Protein AF-A0A239MC67-F1 (afdb_monomer)

Mean predicted aligned error: 8.22 Å

Sequence (200 aa):
MAVRLTDAEVRAHRVATHLGGTGVLDTGVQDTPPGGAAHLALAARGHATRGELVRRFLRYAGPTDRDGLAAWLALSPAAARRWWELADVVPVEVDGRRLFLHPDDLDAARAAPAARGVSLLPPYDPVLELGDRALLVPDPARRKQVWRATANPGVVLAAGAVAGTWRRRKGTITVTPFGRAPDRRALAAAAGEEVVVAES

Secondary structure (DSSP, 8-state):
-PEEE-HHHHHHHHHHHHHTT--SGGGT---SSSSS-TTHHHHTTTT--HHHHHHHHHHHH-SB-HHHHHHHTT--HHHHHHHHTTS--EEEEETTEEEEE-GGGHHHHHSPPPP-SEEEEPTT-GGGGSS-HHHH---HHHHHHHS-SS-PPEEEEETTEEEEEEEEETTEEEEEESSSPPPHHHHHHHHSSEEEEPP-

pLDDT: mean 80.98, std 16.39, range [34.09, 96.5]

Organism: NCBI:txid560556

Structure (mmCIF, N/CA/C/O backbone):
data_AF-A0A239MC67-F1
#
_entry.id   AF-A0A239MC67-F1
#
loop_
_atom_site.group_PDB
_atom_site.id
_atom_site.type_symbol
_atom_site.label_atom_id
_atom_site.label_alt_id
_atom_site.label_comp_id
_atom_site.label_asym_id
_atom_site.label_entity_id
_atom_site.label_seq_id
_atom_site.pdbx_PDB_ins_code
_atom_site.Cartn_x
_atom_site.Cartn_y
_atom_site.Cartn_z
_atom_site.occupancy
_atom_site.B_iso_or_equiv
_atom_site.auth_seq_id
_atom_site.auth_comp_id
_atom_site.auth_asym_id
_atom_site.auth_atom_id
_atom_site.pdbx_PDB_model_num
ATOM 1 N N . MET A 1 1 ? -0.875 -13.718 -23.134 1.00 50.44 1 MET A N 1
ATOM 2 C CA . MET A 1 1 ? -2.150 -13.200 -22.587 1.00 50.44 1 MET A CA 1
ATOM 3 C C . MET A 1 1 ? -1.805 -12.370 -21.359 1.00 50.44 1 MET A C 1
ATOM 5 O O . MET A 1 1 ? -1.091 -12.891 -20.512 1.00 50.44 1 MET A O 1
ATOM 9 N N . ALA A 1 2 ? -2.177 -11.088 -21.303 1.00 63.09 2 ALA A N 1
ATOM 10 C CA . ALA A 1 2 ? -1.865 -10.253 -20.140 1.00 63.09 2 ALA A CA 1
ATOM 11 C C . ALA A 1 2 ? -2.629 -10.773 -18.915 1.00 63.09 2 ALA A C 1
ATOM 13 O O . ALA A 1 2 ? -3.799 -11.140 -19.020 1.00 63.09 2 ALA A O 1
ATOM 14 N N . VAL A 1 3 ? -1.946 -10.865 -17.778 1.00 82.19 3 VAL A N 1
ATOM 15 C CA . VAL A 1 3 ? -2.546 -11.342 -16.528 1.00 82.19 3 VAL A CA 1
ATOM 16 C C . VAL A 1 3 ? -3.357 -10.207 -15.930 1.00 82.19 3 VAL A C 1
ATOM 18 O O . VAL A 1 3 ? -2.822 -9.114 -15.777 1.00 82.19 3 VAL A O 1
ATOM 21 N N . ARG A 1 4 ? -4.627 -10.459 -15.614 1.00 88.31 4 ARG A N 1
ATOM 22 C CA . ARG A 1 4 ? -5.510 -9.475 -14.984 1.00 88.31 4 ARG A CA 1
ATOM 23 C C . ARG A 1 4 ? -5.559 -9.708 -13.483 1.00 88.31 4 ARG A C 1
ATOM 25 O O . ARG A 1 4 ? -5.736 -10.846 -13.058 1.00 88.31 4 ARG A O 1
ATOM 32 N N . LEU A 1 5 ? -5.393 -8.632 -12.733 1.00 86.06 5 LEU A N 1
ATOM 33 C CA . LEU A 1 5 ? -5.562 -8.541 -11.292 1.00 86.06 5 LEU A CA 1
ATOM 34 C C . LEU A 1 5 ? -6.484 -7.347 -11.005 1.00 86.06 5 LEU A C 1
ATOM 36 O O . LEU A 1 5 ? -6.597 -6.413 -11.797 1.00 86.06 5 LEU A O 1
ATOM 40 N N . THR A 1 6 ? -7.127 -7.366 -9.856 1.00 86.25 6 THR A N 1
ATOM 41 C CA . THR A 1 6 ? -7.920 -6.263 -9.313 1.00 86.25 6 THR A CA 1
ATOM 42 C C . THR A 1 6 ? -7.105 -5.493 -8.280 1.00 86.25 6 THR A C 1
ATOM 44 O O . THR A 1 6 ? -6.171 -6.035 -7.678 1.00 86.25 6 THR A O 1
ATOM 47 N N . ASP A 1 7 ? -7.482 -4.251 -7.976 1.00 85.06 7 ASP A N 1
ATOM 48 C CA . ASP A 1 7 ? -6.853 -3.488 -6.893 1.00 85.06 7 ASP A CA 1
ATOM 49 C C . ASP A 1 7 ? -6.961 -4.214 -5.541 1.00 85.06 7 ASP A C 1
ATOM 51 O O . ASP A 1 7 ? -6.095 -4.078 -4.676 1.00 85.06 7 ASP A O 1
ATOM 55 N N . ALA A 1 8 ? -8.029 -4.994 -5.342 1.00 84.50 8 ALA A N 1
ATOM 56 C CA . ALA A 1 8 ? -8.228 -5.793 -4.137 1.00 84.50 8 ALA A CA 1
ATOM 57 C C . ALA A 1 8 ? -7.219 -6.944 -4.032 1.00 84.50 8 ALA A C 1
ATOM 59 O O . ALA A 1 8 ? -6.628 -7.125 -2.967 1.00 84.50 8 ALA A O 1
ATOM 60 N N . GLU A 1 9 ? -6.987 -7.677 -5.123 1.00 85.38 9 GLU A N 1
ATOM 61 C CA . GLU A 1 9 ? -5.975 -8.740 -5.183 1.00 85.38 9 GLU A CA 1
ATOM 62 C C . GLU A 1 9 ? -4.571 -8.173 -4.976 1.00 85.38 9 GLU A C 1
ATOM 64 O O . GLU A 1 9 ? -3.787 -8.735 -4.213 1.00 85.38 9 GLU A O 1
ATOM 69 N N . VAL A 1 10 ? -4.274 -7.008 -5.560 1.00 84.19 10 VAL A N 1
ATOM 70 C CA . VAL A 1 10 ? -2.983 -6.349 -5.339 1.00 84.19 10 VAL A CA 1
ATOM 71 C C . VAL A 1 10 ? -2.793 -5.939 -3.881 1.00 84.19 10 VAL A C 1
ATOM 73 O O . VAL A 1 10 ? -1.737 -6.207 -3.300 1.00 84.19 10 VAL A O 1
ATOM 76 N N . ARG A 1 11 ? -3.801 -5.317 -3.260 1.00 84.94 11 ARG A N 1
ATOM 77 C CA . ARG A 1 11 ? -3.723 -4.972 -1.835 1.00 84.94 11 ARG A CA 1
ATOM 78 C C . ARG A 1 11 ? -3.549 -6.219 -0.971 1.00 84.94 11 ARG A C 1
ATOM 80 O O . ARG A 1 11 ? -2.713 -6.203 -0.074 1.00 84.94 11 ARG A O 1
ATOM 87 N N . ALA A 1 12 ? -4.283 -7.295 -1.253 1.00 83.31 12 ALA A N 1
ATOM 88 C CA . ALA A 1 12 ? -4.160 -8.549 -0.517 1.00 83.31 12 ALA A CA 1
ATOM 89 C C . ALA A 1 12 ? -2.759 -9.161 -0.650 1.00 83.31 12 ALA A C 1
ATOM 91 O O . ALA A 1 12 ? -2.162 -9.517 0.366 1.00 83.31 12 ALA A O 1
ATOM 92 N N . HIS A 1 13 ? -2.211 -9.207 -1.868 1.00 82.94 13 HIS A N 1
ATOM 93 C CA . HIS A 1 13 ? -0.853 -9.679 -2.127 1.00 82.94 13 HIS A CA 1
ATOM 94 C C . HIS A 1 13 ? 0.178 -8.879 -1.327 1.00 82.94 13 HIS A C 1
ATOM 96 O O . HIS A 1 13 ? 0.945 -9.462 -0.568 1.00 82.94 13 HIS A O 1
ATOM 102 N N . ARG A 1 14 ? 0.153 -7.543 -1.404 1.00 79.94 14 ARG A N 1
ATOM 103 C CA . ARG A 1 14 ? 1.117 -6.711 -0.669 1.00 79.94 14 ARG A CA 1
ATOM 104 C C . ARG A 1 14 ? 0.977 -6.837 0.837 1.00 79.94 14 ARG A C 1
ATOM 106 O O . ARG A 1 14 ? 1.985 -6.940 1.526 1.00 79.94 14 ARG A O 1
ATOM 113 N N . VAL A 1 15 ? -0.250 -6.856 1.352 1.00 76.88 15 VAL A N 1
ATOM 114 C CA . VAL A 1 15 ? -0.489 -7.081 2.780 1.00 76.88 15 VAL A CA 1
ATOM 115 C C . VAL A 1 15 ? 0.090 -8.433 3.204 1.00 76.88 15 VAL A C 1
ATOM 117 O O . VAL A 1 15 ? 0.771 -8.491 4.221 1.00 76.88 15 VAL A O 1
ATOM 120 N N . ALA A 1 16 ? -0.094 -9.492 2.412 1.00 75.50 16 ALA A N 1
ATOM 121 C CA . ALA A 1 16 ? 0.500 -10.799 2.688 1.00 75.50 16 ALA A CA 1
ATOM 122 C C . ALA A 1 16 ? 2.040 -10.766 2.643 1.00 75.50 16 ALA A C 1
ATOM 124 O O . ALA A 1 16 ? 2.678 -11.313 3.541 1.00 75.50 16 ALA A O 1
ATOM 125 N N . THR A 1 17 ? 2.634 -10.071 1.668 1.00 72.38 17 THR A N 1
ATOM 126 C CA . THR A 1 17 ? 4.092 -9.906 1.542 1.00 72.38 17 THR A CA 1
ATOM 127 C C . THR A 1 17 ? 4.710 -9.200 2.754 1.00 72.38 17 THR A C 1
ATOM 129 O O . THR A 1 17 ? 5.795 -9.577 3.183 1.00 72.38 17 THR A O 1
ATOM 132 N N . HIS A 1 18 ? 4.024 -8.209 3.337 1.00 67.06 18 HIS A N 1
ATOM 133 C CA . HIS A 1 18 ? 4.579 -7.378 4.416 1.00 67.06 18 HIS A CA 1
ATOM 134 C C . HIS A 1 18 ? 4.180 -7.846 5.826 1.00 67.06 18 HIS A C 1
ATOM 136 O O . HIS A 1 18 ? 4.982 -7.743 6.753 1.00 67.06 18 HIS A O 1
ATOM 142 N N . LEU A 1 19 ? 2.969 -8.390 6.009 1.00 60.69 19 LEU A N 1
ATOM 143 C CA . LEU A 1 19 ? 2.507 -8.924 7.300 1.00 60.69 19 LEU A CA 1
ATOM 144 C C . LEU A 1 19 ? 2.919 -10.389 7.526 1.00 60.69 19 LEU A C 1
ATOM 146 O O . LEU A 1 19 ? 2.884 -10.859 8.660 1.00 60.69 19 LEU A O 1
ATOM 150 N N . GLY A 1 20 ? 3.306 -11.111 6.468 1.00 48.09 20 GLY A N 1
ATOM 151 C CA . GLY A 1 20 ? 3.660 -12.534 6.502 1.00 48.09 20 GLY A CA 1
ATOM 152 C C . GLY A 1 20 ? 5.096 -12.863 6.928 1.00 48.09 20 GLY A C 1
ATOM 153 O O . GLY A 1 20 ? 5.442 -14.040 6.962 1.00 48.09 20 GLY A O 1
ATOM 154 N N . GLY A 1 21 ? 5.923 -11.867 7.266 1.00 45.59 21 GLY A N 1
ATOM 155 C CA . GLY A 1 21 ? 7.272 -12.093 7.798 1.00 45.59 21 GLY A CA 1
ATOM 156 C C . GLY A 1 21 ? 8.402 -11.478 6.976 1.00 45.59 21 GLY A C 1
ATOM 157 O O . GLY A 1 21 ? 9.282 -12.186 6.493 1.00 45.59 21 GLY A O 1
ATOM 158 N N . THR A 1 22 ? 8.450 -10.150 6.894 1.00 41.06 22 THR A N 1
ATOM 159 C CA . THR A 1 22 ? 9.701 -9.440 6.599 1.00 41.06 22 THR A CA 1
ATOM 160 C C . THR A 1 22 ? 10.237 -8.821 7.880 1.00 41.06 22 THR A C 1
ATOM 162 O O . THR A 1 22 ? 9.720 -7.814 8.363 1.00 41.06 22 THR A O 1
ATOM 165 N N . GLY A 1 23 ? 11.280 -9.450 8.429 1.00 39.88 23 GLY A N 1
ATOM 166 C CA . GLY A 1 23 ? 12.073 -8.973 9.556 1.00 39.88 23 GLY A CA 1
ATOM 167 C C . GLY A 1 23 ? 12.786 -7.660 9.239 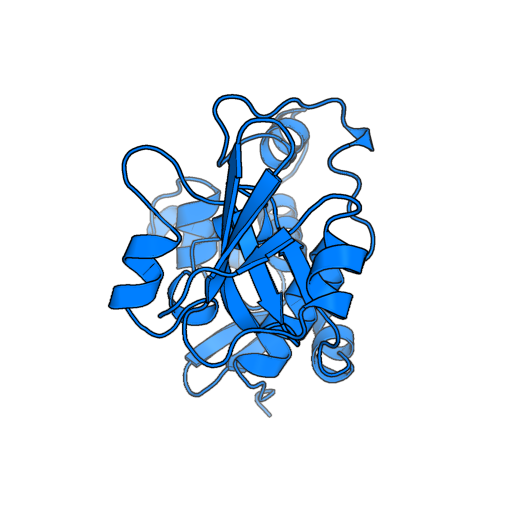1.00 39.88 23 GLY A C 1
ATOM 168 O O . GLY A 1 23 ? 13.998 -7.620 9.066 1.00 39.88 23 GLY A O 1
ATOM 169 N N . VAL A 1 24 ? 12.043 -6.554 9.220 1.00 39.50 24 VAL A N 1
ATOM 170 C CA . VAL A 1 24 ? 12.6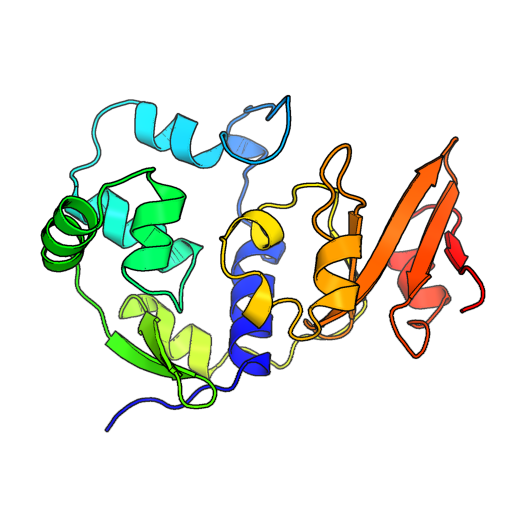33 -5.220 9.401 1.00 39.50 24 VAL A CA 1
ATOM 171 C C . VAL A 1 24 ? 13.280 -5.153 10.793 1.00 39.50 24 VAL A C 1
ATOM 173 O O . VAL A 1 24 ? 14.353 -4.577 10.946 1.00 39.50 24 VAL A O 1
ATOM 176 N N . LEU A 1 25 ? 12.715 -5.861 11.780 1.00 36.72 25 LEU A N 1
ATOM 177 C CA . LEU A 1 25 ? 13.262 -5.964 13.137 1.00 36.72 25 LEU A CA 1
ATOM 178 C C . LEU A 1 25 ? 14.544 -6.818 13.246 1.00 36.72 25 LEU A C 1
ATOM 180 O O . LEU A 1 25 ? 15.334 -6.565 14.150 1.00 36.72 25 LEU A O 1
ATOM 184 N N . ASP A 1 26 ? 14.828 -7.729 12.307 1.00 34.56 26 ASP A N 1
ATOM 185 C CA . ASP A 1 26 ? 16.077 -8.523 12.306 1.00 34.56 26 ASP A CA 1
ATOM 186 C C . ASP A 1 26 ? 17.310 -7.726 11.842 1.00 34.56 26 ASP A C 1
ATOM 188 O O . ASP A 1 26 ? 18.446 -8.182 11.966 1.00 34.56 26 ASP A O 1
ATOM 192 N N . THR A 1 27 ? 17.119 -6.508 11.322 1.00 43.59 27 THR A N 1
ATOM 193 C CA . THR A 1 27 ? 18.220 -5.646 10.855 1.00 43.59 27 THR A CA 1
ATOM 194 C C . THR A 1 27 ? 18.709 -4.633 11.892 1.00 43.59 27 THR A C 1
ATOM 196 O O . THR A 1 27 ? 19.707 -3.953 11.646 1.00 43.59 27 THR A O 1
ATOM 199 N N . GLY A 1 28 ? 18.038 -4.522 13.047 1.00 34.09 28 GLY A N 1
ATOM 200 C CA . GLY A 1 28 ? 18.400 -3.569 14.103 1.00 34.09 28 GLY A CA 1
ATOM 201 C C . GLY A 1 28 ? 18.284 -2.094 13.695 1.00 34.09 28 GLY A C 1
ATOM 202 O O . GLY A 1 28 ? 18.860 -1.232 14.356 1.00 34.09 28 GLY A O 1
ATOM 203 N N . VAL A 1 29 ? 17.572 -1.782 12.607 1.00 41.94 29 VAL A N 1
ATOM 204 C CA . VAL A 1 29 ? 17.450 -0.409 12.110 1.00 41.94 29 VAL A CA 1
ATOM 205 C C . VAL A 1 29 ? 16.258 0.283 12.768 1.00 41.94 29 VAL A C 1
ATOM 207 O O . VAL A 1 29 ? 15.107 -0.056 12.503 1.00 41.94 29 VAL A O 1
ATOM 210 N N . GLN A 1 30 ? 16.528 1.277 13.617 1.00 40.69 30 GLN A N 1
ATOM 211 C CA . GLN A 1 30 ? 15.511 2.247 14.023 1.00 40.69 30 GLN A CA 1
ATOM 212 C C . GLN A 1 30 ? 15.361 3.314 12.933 1.00 40.69 30 GLN A C 1
ATOM 214 O O . GLN A 1 30 ? 16.291 4.072 12.672 1.00 40.69 30 GLN A O 1
ATOM 219 N N . ASP A 1 31 ? 14.183 3.374 12.307 1.00 41.84 31 ASP A N 1
ATOM 220 C CA . ASP A 1 31 ? 13.801 4.436 11.369 1.00 41.84 31 ASP A CA 1
ATOM 221 C C . ASP A 1 31 ? 13.252 5.624 12.177 1.00 41.84 31 ASP A C 1
ATOM 223 O O . ASP A 1 31 ? 12.122 5.601 12.673 1.00 41.84 31 ASP A O 1
ATOM 227 N N . THR A 1 32 ? 14.077 6.640 12.431 1.00 40.00 32 THR A N 1
ATOM 228 C CA . THR A 1 32 ? 13.633 7.890 13.069 1.00 40.00 32 THR A CA 1
ATOM 229 C C . THR A 1 32 ? 14.389 9.083 12.464 1.00 40.00 32 THR A C 1
ATOM 231 O O . THR A 1 32 ? 15.612 9.133 12.594 1.00 40.00 32 THR A O 1
ATOM 234 N N . PRO A 1 33 ? 13.701 10.066 11.842 1.00 42.78 33 PRO A N 1
ATOM 235 C CA . PRO A 1 33 ? 12.247 10.187 11.707 1.00 42.78 33 PRO A CA 1
ATOM 236 C C . PRO A 1 33 ? 11.683 9.203 10.663 1.00 42.78 33 PRO A C 1
ATOM 238 O O . PRO A 1 33 ? 12.415 8.796 9.768 1.00 42.78 33 PRO A O 1
ATOM 241 N N . PRO A 1 34 ? 10.406 8.800 10.769 1.00 45.97 34 PRO A N 1
ATOM 242 C CA . PRO A 1 34 ? 9.929 7.626 10.056 1.00 45.97 34 PRO A CA 1
ATOM 243 C C . PRO A 1 34 ? 9.431 7.966 8.646 1.00 45.97 34 PRO A C 1
ATOM 245 O O . PRO A 1 34 ? 8.833 9.028 8.431 1.00 45.97 34 PRO A O 1
ATOM 248 N N . GLY A 1 35 ? 9.658 7.039 7.711 1.00 48.88 35 GLY A N 1
ATOM 249 C CA . GLY A 1 35 ? 9.136 7.117 6.344 1.00 48.88 35 GLY A CA 1
ATOM 250 C C . GLY A 1 35 ? 10.166 6.923 5.230 1.00 48.88 35 GLY A C 1
ATOM 251 O O . GLY A 1 35 ? 9.968 7.475 4.148 1.00 48.88 35 GLY A O 1
ATOM 252 N N . GLY A 1 36 ? 11.262 6.171 5.436 1.00 52.31 36 GLY A N 1
ATOM 253 C CA . GLY A 1 36 ? 12.150 5.930 4.289 1.00 52.31 36 GLY A CA 1
ATOM 254 C C . GLY A 1 36 ? 13.348 4.981 4.370 1.00 52.31 36 GLY A C 1
ATOM 255 O O . GLY A 1 36 ? 13.835 4.633 3.295 1.00 52.31 36 GLY A O 1
ATOM 256 N N . ALA A 1 37 ? 13.881 4.551 5.522 1.00 51.19 37 ALA A N 1
ATOM 257 C CA . ALA A 1 37 ? 15.320 4.221 5.515 1.00 51.19 37 ALA A CA 1
ATOM 258 C C . ALA A 1 37 ? 15.786 2.809 5.921 1.00 51.19 37 ALA A C 1
ATOM 260 O O . ALA A 1 37 ? 16.932 2.487 5.617 1.00 51.19 37 ALA A O 1
ATOM 261 N N . ALA A 1 38 ? 14.996 1.918 6.529 1.00 46.56 38 ALA A N 1
ATOM 262 C CA . ALA A 1 38 ? 15.575 0.672 7.073 1.00 46.56 38 ALA A CA 1
ATOM 263 C C . ALA A 1 38 ? 16.068 -0.357 6.025 1.00 46.56 38 ALA A C 1
ATOM 265 O O . ALA A 1 38 ? 17.136 -0.954 6.168 1.00 46.56 38 ALA A O 1
ATOM 266 N N . HIS A 1 39 ? 15.333 -0.552 4.933 1.00 43.41 39 HIS A N 1
ATOM 267 C CA . HIS A 1 39 ? 15.614 -1.560 3.898 1.00 43.41 39 HIS A CA 1
ATOM 268 C C . HIS A 1 39 ? 16.530 -1.052 2.768 1.00 43.41 39 HIS A C 1
ATOM 270 O O . HIS A 1 39 ? 17.292 -1.832 2.194 1.00 43.41 39 HIS A O 1
ATOM 276 N N . LEU A 1 40 ? 16.551 0.263 2.519 1.00 48.78 40 LEU A N 1
ATOM 277 C CA . LEU A 1 40 ? 17.605 0.960 1.762 1.00 48.78 40 LEU A CA 1
ATOM 278 C C . LEU A 1 40 ? 18.936 0.981 2.532 1.00 48.78 40 LEU A C 1
ATOM 280 O O . LEU A 1 40 ? 19.996 0.799 1.928 1.00 48.78 40 LEU A O 1
ATOM 284 N N . ALA A 1 41 ? 18.898 1.109 3.862 1.00 47.69 41 ALA A N 1
ATOM 285 C CA . ALA A 1 41 ? 20.097 1.050 4.700 1.00 47.69 41 ALA A CA 1
ATOM 286 C C . ALA A 1 41 ? 20.831 -0.306 4.621 1.00 47.69 41 ALA A C 1
ATOM 288 O O . ALA A 1 41 ? 22.042 -0.354 4.835 1.00 47.69 41 ALA A O 1
ATOM 289 N N . LEU A 1 42 ? 20.157 -1.400 4.232 1.00 44.19 42 LEU A N 1
ATOM 290 C CA . LEU A 1 42 ? 20.804 -2.694 3.966 1.00 44.19 42 LEU A CA 1
ATOM 291 C C . LEU A 1 42 ? 21.337 -2.822 2.524 1.00 44.19 42 LEU A C 1
ATOM 293 O O . LEU A 1 42 ? 22.388 -3.428 2.314 1.00 44.19 42 LEU A O 1
ATOM 297 N N . ALA A 1 43 ? 20.687 -2.202 1.530 1.00 49.12 43 ALA A N 1
ATOM 298 C CA . ALA A 1 43 ? 21.266 -2.037 0.189 1.00 49.12 43 ALA A CA 1
ATOM 299 C C . ALA A 1 43 ? 22.578 -1.217 0.230 1.00 49.12 43 ALA A C 1
ATOM 301 O O . ALA A 1 43 ? 23.526 -1.512 -0.502 1.00 49.12 43 ALA A O 1
ATOM 302 N N . ALA A 1 44 ? 22.663 -0.258 1.159 1.00 44.25 44 ALA A N 1
ATOM 303 C CA . ALA A 1 44 ? 23.820 0.590 1.447 1.00 44.25 44 ALA A CA 1
ATOM 304 C C . ALA A 1 44 ? 24.999 -0.114 2.152 1.00 44.25 44 ALA A C 1
ATOM 306 O O . ALA A 1 44 ? 26.047 0.506 2.325 1.00 44.25 44 ALA A O 1
ATOM 307 N N . ARG A 1 45 ? 24.911 -1.416 2.477 1.00 48.97 45 ARG A N 1
ATOM 308 C CA . ARG A 1 45 ? 26.119 -2.195 2.821 1.00 48.97 45 ARG A CA 1
ATOM 309 C C . ARG A 1 45 ? 26.995 -2.538 1.598 1.00 48.97 45 ARG A C 1
ATOM 311 O O . ARG A 1 45 ? 28.051 -3.131 1.775 1.00 48.97 45 ARG A O 1
ATOM 318 N N . GLY A 1 46 ? 26.613 -2.121 0.380 1.00 49.31 46 GLY A N 1
ATOM 319 C CA . GLY A 1 46 ? 27.591 -1.713 -0.646 1.00 49.31 46 GLY A CA 1
ATOM 320 C C . GLY A 1 46 ? 27.874 -2.645 -1.834 1.00 49.31 46 GLY A C 1
ATOM 321 O O . GLY A 1 46 ? 28.777 -2.339 -2.606 1.00 49.31 46 GLY A O 1
ATOM 322 N N . HIS A 1 47 ? 27.133 -3.742 -2.041 1.00 53.81 47 HIS A N 1
ATOM 323 C CA . HIS A 1 47 ? 27.494 -4.756 -3.060 1.00 53.81 47 HIS A CA 1
ATOM 324 C C . HIS A 1 47 ? 26.376 -5.187 -4.030 1.00 53.81 47 HIS A C 1
ATOM 326 O O . HIS A 1 47 ? 26.562 -6.138 -4.787 1.00 53.81 47 HIS A O 1
ATOM 332 N N . ALA A 1 48 ? 25.212 -4.531 -4.043 1.00 66.00 48 ALA A N 1
ATOM 333 C CA . ALA A 1 48 ? 24.151 -4.889 -4.989 1.00 66.00 48 ALA A CA 1
ATOM 334 C C . ALA A 1 48 ? 24.354 -4.201 -6.351 1.00 66.00 48 ALA A C 1
ATOM 336 O O . ALA A 1 48 ? 24.571 -2.991 -6.426 1.00 66.00 48 ALA A O 1
ATOM 337 N N . THR A 1 49 ? 24.244 -4.963 -7.443 1.00 86.69 49 THR A N 1
ATOM 338 C CA . THR A 1 49 ? 24.184 -4.391 -8.795 1.00 86.69 49 THR A CA 1
A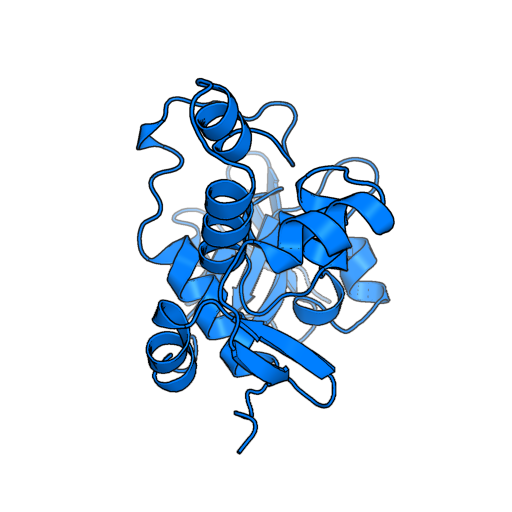TOM 339 C C . THR A 1 49 ? 22.864 -3.634 -8.989 1.00 86.69 49 THR A C 1
ATOM 341 O O . THR A 1 49 ? 21.878 -3.880 -8.295 1.00 86.69 49 THR A O 1
ATOM 344 N N . ARG A 1 50 ? 22.808 -2.720 -9.967 1.00 88.81 50 ARG A N 1
ATOM 345 C CA . ARG A 1 50 ? 21.575 -1.972 -10.288 1.00 88.81 50 ARG A CA 1
ATOM 346 C C . ARG A 1 50 ? 20.394 -2.900 -10.602 1.00 88.81 50 ARG A C 1
ATOM 348 O O . ARG A 1 50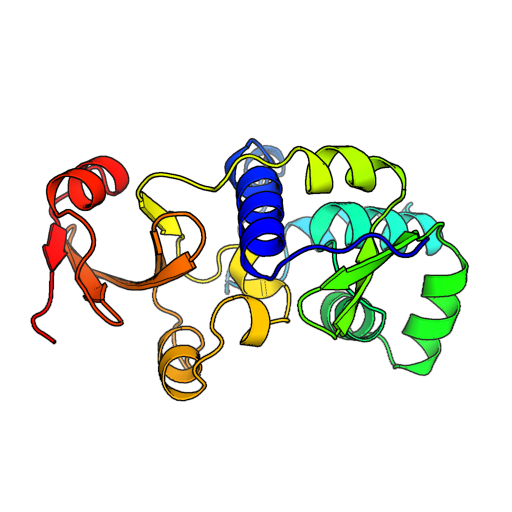 ? 19.297 -2.640 -10.130 1.00 88.81 50 ARG A O 1
ATOM 355 N N . GLY A 1 51 ? 20.627 -3.986 -11.344 1.00 89.06 51 GLY A N 1
ATOM 356 C CA . GLY A 1 51 ? 19.593 -4.981 -11.654 1.00 89.06 51 GLY A CA 1
ATOM 357 C C . GLY A 1 51 ? 19.069 -5.697 -10.408 1.00 89.06 51 GLY A C 1
ATOM 358 O O . GLY A 1 51 ? 17.861 -5.832 -10.245 1.00 89.06 51 GLY A O 1
ATOM 359 N N . GLU A 1 52 ? 19.951 -6.056 -9.471 1.00 86.75 52 GLU A N 1
ATOM 360 C CA . GLU A 1 52 ? 19.540 -6.666 -8.199 1.00 86.75 52 GLU A CA 1
ATOM 361 C C . GLU A 1 52 ? 18.710 -5.699 -7.335 1.00 86.75 52 GLU A C 1
ATOM 363 O O . GLU A 1 52 ? 17.750 -6.117 -6.691 1.00 86.75 52 GLU A O 1
ATOM 368 N N . LEU A 1 53 ? 19.009 -4.394 -7.358 1.00 84.88 53 LEU A N 1
ATOM 369 C CA . LEU A 1 53 ? 18.178 -3.392 -6.677 1.00 84.88 53 LEU A CA 1
ATOM 370 C C . LEU A 1 53 ? 16.774 -3.296 -7.285 1.00 84.88 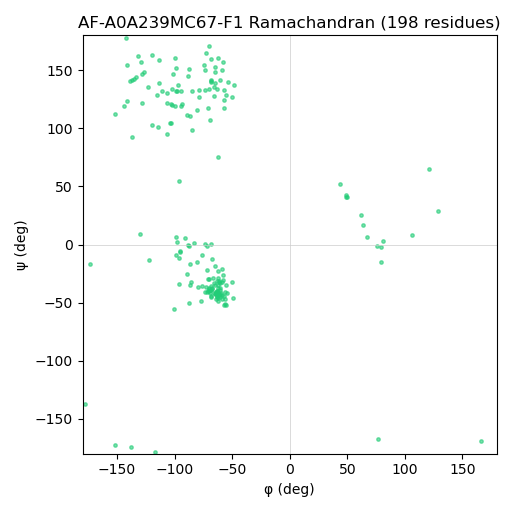53 LEU A C 1
ATOM 372 O O . LEU A 1 53 ? 15.796 -3.236 -6.541 1.00 84.88 53 LEU A O 1
ATOM 376 N N . VAL A 1 54 ? 16.660 -3.321 -8.616 1.00 89.38 54 VAL A N 1
ATOM 377 C CA . VAL A 1 54 ? 15.353 -3.316 -9.294 1.00 89.38 54 VAL A CA 1
ATOM 378 C C . VAL A 1 54 ? 14.584 -4.600 -9.007 1.00 89.38 54 VAL A C 1
ATOM 380 O O . VAL A 1 54 ? 13.396 -4.535 -8.699 1.00 89.38 54 VAL A O 1
ATOM 383 N N . ARG A 1 55 ? 15.254 -5.756 -9.026 1.00 89.44 55 ARG A N 1
ATOM 384 C CA . ARG A 1 55 ? 14.656 -7.034 -8.631 1.00 89.44 55 ARG A CA 1
ATOM 385 C C . ARG A 1 55 ? 14.085 -6.960 -7.218 1.00 89.44 55 ARG A C 1
ATOM 387 O O . ARG A 1 55 ? 12.910 -7.254 -7.036 1.00 89.44 55 ARG A O 1
ATOM 394 N N . ARG A 1 56 ? 14.869 -6.519 -6.229 1.00 86.69 56 ARG A N 1
ATOM 395 C CA . ARG A 1 56 ? 14.401 -6.374 -4.837 1.00 86.69 56 ARG A CA 1
ATOM 396 C C . ARG A 1 56 ? 13.236 -5.406 -4.714 1.00 86.69 56 ARG A C 1
ATOM 398 O O . ARG A 1 56 ? 12.281 -5.712 -4.010 1.00 86.69 56 ARG A O 1
ATOM 405 N N . PHE A 1 57 ? 13.294 -4.281 -5.422 1.00 85.50 57 PHE A N 1
ATOM 406 C CA . PHE A 1 57 ? 12.177 -3.348 -5.483 1.00 85.50 57 PHE A CA 1
ATOM 407 C C . PHE A 1 57 ? 10.911 -4.019 -6.027 1.00 85.50 57 PHE A C 1
ATOM 409 O O . PHE A 1 57 ? 9.861 -3.889 -5.414 1.00 85.50 57 PHE A O 1
ATOM 416 N N . LEU A 1 58 ? 10.999 -4.780 -7.122 1.00 88.94 58 LEU A N 1
ATOM 417 C CA . LEU A 1 58 ? 9.857 -5.506 -7.687 1.00 88.94 58 LEU A CA 1
ATOM 418 C C . LEU A 1 58 ? 9.288 -6.547 -6.715 1.00 88.94 58 LEU A C 1
ATOM 420 O O . LEU A 1 58 ? 8.072 -6.601 -6.561 1.00 88.94 58 LEU A O 1
ATOM 424 N N . ARG A 1 59 ? 10.149 -7.322 -6.035 1.00 87.00 59 ARG A N 1
ATOM 425 C CA . ARG A 1 59 ? 9.725 -8.305 -5.014 1.00 87.00 59 ARG A CA 1
ATOM 426 C C . ARG A 1 59 ? 9.014 -7.652 -3.830 1.00 87.00 59 ARG A C 1
ATOM 428 O O . ARG A 1 59 ? 8.163 -8.260 -3.195 1.00 87.00 59 ARG A O 1
ATOM 435 N N . TYR A 1 60 ? 9.406 -6.422 -3.516 1.00 82.44 60 TYR A N 1
ATOM 436 C CA . TYR A 1 60 ? 8.910 -5.679 -2.368 1.00 82.44 60 TYR A CA 1
ATOM 437 C C . TYR A 1 60 ? 7.634 -4.882 -2.689 1.00 82.44 60 TYR A C 1
ATOM 439 O O . TYR A 1 60 ? 6.634 -4.977 -1.985 1.00 82.44 60 TYR A O 1
ATOM 447 N N . ALA A 1 61 ? 7.653 -4.107 -3.772 1.00 83.00 61 ALA A N 1
ATOM 448 C CA . ALA A 1 61 ? 6.616 -3.146 -4.139 1.00 83.00 61 ALA A CA 1
ATOM 449 C C . ALA A 1 61 ? 5.619 -3.674 -5.183 1.00 83.00 61 ALA A C 1
ATOM 451 O O . ALA A 1 61 ? 4.634 -3.000 -5.490 1.00 83.00 61 ALA A O 1
ATOM 452 N N . GLY A 1 62 ? 5.881 -4.839 -5.777 1.00 85.38 62 GLY A N 1
ATOM 453 C CA . GLY A 1 62 ? 5.089 -5.398 -6.866 1.00 85.38 62 GLY A CA 1
ATOM 454 C C . GLY A 1 62 ? 3.606 -5.624 -6.514 1.00 85.38 62 GLY A C 1
ATOM 455 O O . GLY A 1 62 ? 3.270 -5.882 -5.357 1.00 85.38 62 GLY A O 1
ATOM 456 N N . PRO A 1 63 ? 2.689 -5.532 -7.496 1.00 91.50 63 PRO A N 1
ATOM 457 C CA . PRO A 1 63 ? 2.860 -4.950 -8.826 1.00 91.50 63 PRO A CA 1
ATOM 458 C C . PRO A 1 63 ? 3.129 -3.444 -8.768 1.00 91.50 63 PRO A C 1
ATOM 460 O O . PRO A 1 63 ? 2.495 -2.728 -7.997 1.00 91.50 63 PRO A O 1
ATOM 463 N N . THR A 1 64 ? 4.045 -2.954 -9.597 1.00 91.12 64 THR A N 1
ATOM 464 C CA . THR A 1 64 ? 4.466 -1.542 -9.622 1.00 91.12 64 THR A CA 1
ATOM 465 C C . THR A 1 64 ? 4.937 -1.141 -11.022 1.00 91.12 64 THR A C 1
ATOM 467 O O . THR A 1 64 ? 4.786 -1.906 -11.976 1.00 91.12 64 THR A O 1
ATOM 470 N N . ASP A 1 65 ? 5.484 0.058 -11.173 1.00 91.56 65 ASP A N 1
ATOM 471 C CA . ASP A 1 65 ? 6.037 0.563 -12.421 1.00 91.56 65 ASP A CA 1
ATOM 472 C C . ASP A 1 65 ? 7.364 1.314 -12.205 1.00 91.56 65 ASP A C 1
ATOM 474 O O . ASP A 1 65 ? 7.957 1.346 -11.121 1.00 91.56 65 ASP A O 1
ATOM 478 N N . ARG A 1 66 ? 7.856 1.902 -13.295 1.00 92.12 66 ARG A N 1
ATOM 479 C CA . ARG A 1 66 ? 9.116 2.649 -13.329 1.00 92.12 66 ARG A CA 1
ATOM 480 C C . ARG A 1 66 ? 9.057 3.928 -12.502 1.00 92.12 66 ARG A C 1
ATOM 482 O O . ARG A 1 66 ? 10.099 4.359 -12.010 1.00 92.12 66 ARG A O 1
ATOM 489 N N . ASP A 1 67 ? 7.878 4.524 -12.360 1.00 88.31 67 ASP A N 1
ATOM 490 C CA . ASP A 1 67 ? 7.695 5.747 -11.586 1.00 88.31 67 ASP A CA 1
ATOM 491 C C . ASP A 1 67 ? 7.726 5.417 -10.090 1.00 88.31 67 ASP A C 1
ATOM 493 O O . ASP A 1 67 ? 8.352 6.143 -9.316 1.00 88.31 67 ASP A O 1
ATOM 497 N N . GLY A 1 68 ? 7.184 4.258 -9.699 1.00 85.50 68 GLY A N 1
ATOM 498 C CA . GLY A 1 68 ? 7.381 3.674 -8.373 1.00 85.50 68 GLY A CA 1
ATOM 499 C C . GLY A 1 68 ? 8.863 3.471 -8.037 1.00 85.50 68 GLY A C 1
ATOM 500 O O . GLY A 1 68 ? 9.314 3.893 -6.973 1.00 85.50 68 GLY A O 1
ATOM 501 N N . LEU A 1 69 ? 9.652 2.901 -8.959 1.00 86.44 69 LEU A N 1
ATOM 502 C CA . LEU A 1 69 ? 11.105 2.749 -8.768 1.00 86.44 69 LEU A CA 1
ATOM 503 C C . LEU A 1 69 ? 11.801 4.109 -8.638 1.00 86.44 69 LEU A C 1
ATOM 505 O O . LEU A 1 69 ? 12.690 4.275 -7.800 1.00 86.44 69 LEU A O 1
ATOM 509 N N . ALA A 1 70 ? 11.414 5.073 -9.478 1.00 86.25 70 ALA A N 1
ATOM 510 C CA . ALA A 1 70 ? 11.972 6.418 -9.455 1.00 86.25 70 ALA A CA 1
ATOM 511 C C . ALA A 1 70 ? 11.724 7.103 -8.109 1.00 86.25 70 ALA A C 1
ATOM 513 O O . ALA A 1 70 ? 12.655 7.662 -7.532 1.00 86.25 70 ALA A O 1
ATOM 514 N N . ALA A 1 71 ? 10.498 7.005 -7.593 1.00 81.12 71 ALA A N 1
ATOM 515 C CA . ALA A 1 71 ? 10.134 7.527 -6.284 1.00 81.12 71 ALA A CA 1
ATOM 516 C C . ALA A 1 71 ? 10.902 6.819 -5.159 1.00 81.12 71 ALA A C 1
ATOM 518 O O . ALA A 1 71 ? 11.443 7.486 -4.281 1.00 81.12 71 ALA A O 1
ATOM 519 N N . TRP A 1 72 ? 11.002 5.487 -5.212 1.00 78.69 72 TRP A N 1
ATOM 520 C CA . TRP A 1 72 ? 11.625 4.691 -4.154 1.00 78.69 72 TRP A CA 1
ATOM 521 C C . TRP A 1 72 ? 13.143 4.901 -4.041 1.00 78.69 72 TRP A C 1
ATOM 523 O O . TRP A 1 72 ? 13.672 4.990 -2.938 1.00 78.69 72 TRP A O 1
ATOM 533 N N . LEU A 1 73 ? 13.850 5.023 -5.169 1.00 80.62 73 LEU A N 1
ATOM 534 C CA . LEU A 1 73 ? 15.307 5.227 -5.205 1.00 80.62 73 LEU A CA 1
ATOM 535 C C . LEU A 1 73 ? 15.727 6.690 -5.415 1.00 80.62 73 LEU A C 1
ATOM 537 O O . LEU A 1 73 ? 16.911 6.953 -5.631 1.00 80.62 73 LEU A O 1
ATOM 541 N N . ALA A 1 74 ? 14.777 7.630 -5.411 1.00 81.81 74 ALA A N 1
ATOM 542 C CA . ALA A 1 74 ? 15.001 9.033 -5.772 1.00 81.81 74 ALA A CA 1
ATOM 543 C C . ALA A 1 74 ? 15.753 9.201 -7.116 1.00 81.81 74 ALA A C 1
ATOM 545 O O . ALA A 1 74 ? 16.650 10.035 -7.261 1.00 81.81 74 ALA A O 1
ATOM 546 N N . LEU A 1 75 ? 15.405 8.384 -8.117 1.00 84.31 75 LEU A N 1
ATOM 547 C CA . LEU A 1 75 ? 16.019 8.420 -9.446 1.00 84.31 75 LEU A CA 1
ATOM 548 C C . LEU A 1 75 ? 15.313 9.420 -10.362 1.00 84.31 75 LEU A C 1
ATOM 550 O O . LEU A 1 75 ? 14.102 9.618 -10.299 1.00 84.31 75 LEU A O 1
ATOM 554 N N . SER A 1 76 ? 16.059 9.977 -11.319 1.00 88.69 76 SER A N 1
ATOM 555 C CA . SER A 1 76 ? 15.430 10.661 -12.450 1.00 88.69 76 SER A CA 1
ATOM 556 C C . SER A 1 76 ? 14.634 9.666 -13.308 1.00 88.69 76 SER A C 1
ATOM 558 O O . SER A 1 76 ? 15.034 8.499 -13.416 1.00 88.69 76 SER A O 1
ATOM 560 N N . PRO A 1 77 ? 13.580 10.105 -14.024 1.00 91.50 77 PRO A N 1
ATOM 561 C CA . PRO A 1 77 ? 12.807 9.217 -14.897 1.00 91.50 77 PRO A CA 1
ATOM 562 C C . PRO A 1 77 ? 13.672 8.489 -15.937 1.00 91.50 77 PRO A C 1
ATOM 564 O O . PRO A 1 77 ? 13.432 7.332 -16.271 1.00 91.50 77 PRO A O 1
ATOM 567 N N . ALA A 1 78 ? 14.720 9.149 -16.443 1.00 95.12 78 ALA A N 1
ATOM 568 C CA . ALA A 1 78 ? 15.657 8.541 -17.384 1.00 95.12 78 ALA A CA 1
ATOM 569 C C . ALA A 1 78 ? 16.525 7.452 -16.736 1.00 95.12 78 ALA A C 1
ATOM 571 O O . ALA A 1 78 ? 16.784 6.428 -17.365 1.00 95.12 78 ALA A O 1
ATOM 572 N N . ALA A 1 79 ? 16.972 7.653 -15.493 1.00 91.44 79 ALA A N 1
ATOM 573 C CA . ALA A 1 79 ? 17.722 6.637 -14.762 1.00 91.44 79 ALA A CA 1
ATOM 574 C C . ALA A 1 79 ? 16.837 5.439 -14.402 1.00 91.44 79 ALA A C 1
ATOM 576 O O . ALA A 1 79 ? 17.248 4.310 -14.658 1.00 91.44 79 ALA A O 1
ATOM 577 N N . ALA A 1 80 ? 15.616 5.681 -13.917 1.00 91.62 80 ALA A N 1
ATOM 578 C CA . ALA A 1 80 ? 14.655 4.626 -13.610 1.00 91.62 80 ALA A CA 1
ATOM 579 C C . ALA A 1 80 ? 14.357 3.752 -14.837 1.00 91.62 80 ALA A C 1
ATOM 581 O O . ALA A 1 80 ? 14.428 2.532 -14.735 1.00 91.62 80 ALA A O 1
ATOM 582 N N . ARG A 1 81 ? 14.139 4.353 -16.020 1.00 95.62 81 ARG A N 1
ATOM 583 C CA . ARG A 1 81 ? 13.979 3.598 -17.279 1.00 95.62 81 ARG A CA 1
ATOM 584 C C . ARG A 1 81 ? 15.170 2.685 -17.578 1.00 95.62 81 ARG A C 1
ATOM 586 O O . ARG A 1 81 ? 14.963 1.500 -17.797 1.00 95.62 81 ARG A O 1
ATOM 593 N N . ARG A 1 82 ? 16.398 3.215 -17.534 1.00 96.00 82 ARG A N 1
ATOM 594 C CA . ARG A 1 82 ? 17.617 2.426 -17.802 1.00 96.00 82 ARG A CA 1
ATOM 595 C C . ARG A 1 82 ? 17.823 1.298 -16.796 1.00 96.00 82 ARG A C 1
ATOM 597 O O . ARG A 1 82 ? 18.324 0.246 -17.154 1.00 96.00 82 ARG A O 1
ATOM 604 N N . TRP A 1 83 ? 17.509 1.531 -15.523 1.00 93.94 83 TRP A N 1
ATOM 605 C CA . TRP A 1 83 ? 17.674 0.508 -14.490 1.00 93.94 83 TRP A CA 1
ATOM 606 C C . TRP A 1 83 ? 16.614 -0.579 -14.631 1.00 93.94 83 TRP A C 1
ATOM 608 O O . TRP A 1 83 ? 16.923 -1.750 -14.450 1.00 93.94 83 TRP A O 1
ATOM 618 N N . TRP A 1 84 ? 15.391 -0.202 -15.005 1.00 94.75 84 TRP A N 1
ATOM 619 C CA . TRP A 1 84 ? 14.287 -1.129 -15.231 1.00 94.75 84 TRP A CA 1
ATOM 620 C C . TRP A 1 84 ? 14.583 -2.178 -16.307 1.00 94.75 84 TRP A C 1
ATOM 622 O O . TRP A 1 84 ? 14.121 -3.305 -16.204 1.00 94.75 84 TRP A O 1
ATOM 632 N N . GLU A 1 85 ? 15.372 -1.820 -17.323 1.00 95.31 85 GLU A N 1
ATOM 633 C CA . GLU A 1 85 ? 15.808 -2.730 -18.395 1.00 95.31 85 GLU A CA 1
ATOM 634 C C . GLU A 1 85 ? 16.762 -3.835 -17.909 1.00 95.31 85 GLU A C 1
ATOM 636 O O . GLU A 1 85 ? 17.009 -4.790 -18.637 1.00 95.31 85 GLU A O 1
ATOM 641 N N . LEU A 1 86 ? 17.294 -3.725 -16.687 1.00 93.94 86 LEU A N 1
ATOM 642 C CA . LEU A 1 86 ? 18.231 -4.690 -16.103 1.00 93.94 86 LEU A CA 1
ATOM 643 C C . LEU A 1 86 ? 17.541 -5.839 -15.353 1.00 93.94 86 LEU A C 1
ATOM 645 O O . LEU A 1 86 ? 18.239 -6.670 -14.772 1.00 93.94 86 LEU A O 1
ATOM 649 N N . ALA A 1 87 ? 16.208 -5.853 -15.292 1.00 90.19 87 ALA A N 1
ATOM 650 C CA . ALA A 1 87 ? 15.438 -6.842 -14.549 1.00 90.19 87 ALA A CA 1
ATOM 651 C C . ALA A 1 87 ? 14.361 -7.489 -15.422 1.00 90.19 87 ALA A C 1
ATOM 653 O O . ALA A 1 87 ? 13.745 -6.835 -16.268 1.00 90.19 87 ALA A O 1
ATOM 654 N N . ASP A 1 88 ? 14.088 -8.762 -15.151 1.00 93.19 88 ASP A N 1
ATOM 655 C CA . ASP A 1 88 ? 12.951 -9.458 -15.735 1.00 93.19 88 ASP A CA 1
ATOM 656 C C . ASP A 1 88 ? 11.650 -8.975 -15.094 1.00 93.19 88 ASP A C 1
ATOM 658 O O . ASP A 1 88 ? 11.521 -8.886 -13.869 1.00 93.19 88 ASP A O 1
ATOM 662 N N . VAL A 1 89 ? 10.664 -8.672 -15.937 1.00 94.94 89 VAL A N 1
ATOM 663 C CA . VAL A 1 89 ? 9.350 -8.189 -15.510 1.00 94.94 89 VAL A CA 1
ATOM 664 C C . VAL A 1 89 ? 8.234 -8.859 -16.292 1.00 94.94 89 VAL A C 1
ATOM 666 O O . VAL A 1 89 ? 8.317 -9.039 -17.508 1.00 94.94 89 VAL A O 1
ATOM 669 N N . VAL A 1 90 ? 7.139 -9.158 -15.601 1.00 95.12 90 VAL A N 1
ATOM 670 C CA . VAL A 1 90 ? 5.900 -9.645 -16.207 1.00 95.12 90 VAL A CA 1
ATOM 671 C C . VAL A 1 90 ? 4.866 -8.522 -16.184 1.00 95.12 90 VAL A C 1
ATOM 673 O O . VAL A 1 90 ? 4.544 -8.026 -15.103 1.00 95.12 90 VAL A O 1
ATOM 676 N N . PRO A 1 91 ? 4.323 -8.103 -17.341 1.00 94.69 91 PRO A N 1
ATOM 677 C CA . PRO A 1 91 ? 3.244 -7.128 -17.368 1.00 94.69 91 PRO A CA 1
ATOM 678 C C . PRO A 1 91 ? 1.948 -7.735 -16.821 1.00 94.69 91 PRO A C 1
ATOM 680 O O . PRO A 1 91 ? 1.527 -8.820 -17.234 1.00 94.69 91 PRO A O 1
ATOM 683 N N . VAL A 1 92 ? 1.286 -6.980 -15.953 1.00 93.56 92 VAL A N 1
ATOM 684 C CA . VAL A 1 92 ? -0.039 -7.279 -15.408 1.00 93.56 92 VAL A CA 1
ATOM 685 C C . VAL A 1 92 ? -0.975 -6.092 -15.635 1.00 93.56 92 VAL A C 1
ATOM 687 O O . VAL A 1 92 ? -0.550 -4.937 -15.672 1.00 93.56 92 VAL A O 1
ATOM 690 N N . GLU A 1 93 ? -2.255 -6.373 -15.823 1.00 92.12 93 GLU A N 1
ATOM 691 C CA . GLU A 1 93 ? -3.320 -5.378 -15.896 1.00 92.12 93 GLU A CA 1
ATOM 692 C C . GLU A 1 93 ? -4.008 -5.330 -14.529 1.00 92.12 93 GLU A C 1
ATOM 694 O O . GLU A 1 93 ? -4.519 -6.349 -14.076 1.00 92.12 93 GLU A O 1
ATOM 699 N N . VAL A 1 94 ? -3.984 -4.174 -13.870 1.00 88.88 94 VAL A N 1
ATOM 700 C CA . VAL A 1 94 ? -4.570 -3.936 -12.548 1.00 88.88 94 VAL A CA 1
ATOM 701 C C . VAL A 1 94 ? -5.624 -2.845 -12.668 1.00 88.88 94 VAL A C 1
ATOM 703 O O . VAL A 1 94 ? -5.272 -1.674 -12.817 1.00 88.88 94 VAL A O 1
ATOM 706 N N . ASP A 1 95 ? -6.901 -3.230 -12.669 1.00 84.81 95 ASP A N 1
ATOM 707 C CA . ASP A 1 95 ? -8.044 -2.318 -12.856 1.00 84.81 95 ASP A CA 1
ATOM 708 C C . ASP A 1 95 ? -7.816 -1.301 -14.000 1.00 84.81 95 ASP A C 1
ATOM 710 O O . ASP A 1 95 ? -7.906 -0.084 -13.835 1.00 84.81 95 ASP A O 1
ATOM 714 N N . GLY A 1 96 ? -7.442 -1.810 -15.181 1.00 85.00 96 GLY A N 1
ATOM 715 C CA . GLY A 1 96 ? -7.189 -1.013 -16.391 1.00 85.00 96 GLY A CA 1
ATOM 716 C C . GLY A 1 96 ? -5.822 -0.318 -16.449 1.00 85.00 96 GLY A C 1
ATOM 717 O O . GLY A 1 96 ? -5.491 0.303 -17.461 1.00 85.00 96 GLY A O 1
ATOM 718 N N . ARG A 1 97 ? -4.993 -0.434 -15.405 1.00 87.00 97 ARG A N 1
ATOM 719 C CA . ARG A 1 97 ? -3.617 0.084 -15.386 1.00 87.00 97 ARG A CA 1
ATOM 720 C C . ARG A 1 97 ? -2.627 -1.013 -15.725 1.00 87.00 97 ARG A C 1
ATOM 722 O O . ARG A 1 97 ? -2.710 -2.121 -15.209 1.00 87.00 97 ARG A O 1
ATOM 729 N N . ARG A 1 98 ? -1.634 -0.698 -16.548 1.00 91.25 98 ARG A N 1
ATOM 730 C CA . ARG A 1 98 ? -0.536 -1.626 -16.822 1.00 91.25 98 ARG A CA 1
ATOM 731 C C . ARG A 1 98 ? 0.555 -1.462 -15.768 1.00 91.25 98 ARG A C 1
ATOM 733 O O . ARG A 1 98 ? 1.256 -0.456 -15.778 1.00 91.25 98 ARG A O 1
ATOM 740 N N . LEU A 1 99 ? 0.708 -2.467 -14.914 1.00 92.56 99 LEU A N 1
ATOM 741 C CA . LEU A 1 99 ? 1.778 -2.576 -13.923 1.00 92.56 99 LEU A CA 1
ATOM 742 C C . LEU A 1 99 ? 2.648 -3.800 -14.225 1.00 92.56 99 LEU A C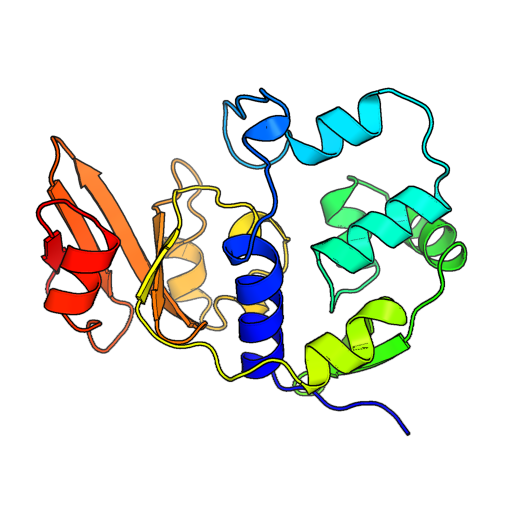 1
ATOM 744 O O . LEU A 1 99 ? 2.453 -4.502 -15.221 1.00 92.56 99 LEU A O 1
ATOM 748 N N . PHE A 1 100 ? 3.644 -4.038 -13.383 1.00 94.31 100 PHE A N 1
ATOM 749 C CA . PHE A 1 100 ? 4.641 -5.075 -13.581 1.00 94.31 100 PHE A CA 1
ATOM 750 C C . PHE A 1 100 ? 4.955 -5.793 -12.272 1.00 94.31 100 PHE A C 1
ATOM 752 O O . PHE A 1 100 ? 5.063 -5.165 -11.218 1.00 94.31 100 PHE A O 1
ATOM 759 N N . LEU A 1 101 ? 5.137 -7.105 -12.367 1.00 94.12 101 LEU A N 1
ATOM 760 C CA . LEU A 1 101 ? 5.619 -7.974 -11.296 1.00 94.12 101 LEU A CA 1
ATOM 761 C C . LEU A 1 101 ? 6.987 -8.549 -11.652 1.00 94.12 101 LEU A C 1
ATOM 763 O O . LEU A 1 101 ? 7.335 -8.656 -12.830 1.00 94.12 101 LEU A O 1
ATOM 767 N N . HIS A 1 102 ? 7.727 -8.990 -10.637 1.00 94.50 102 HIS A N 1
ATOM 768 C CA . HIS A 1 102 ? 8.794 -9.956 -10.863 1.00 94.50 102 HIS A CA 1
ATOM 769 C C . HIS A 1 102 ? 8.174 -11.310 -11.278 1.00 94.50 102 HIS A C 1
ATOM 771 O O . HIS A 1 102 ? 7.143 -11.680 -10.711 1.00 94.50 102 HIS A O 1
ATOM 777 N N . PRO A 1 103 ? 8.770 -12.072 -12.217 1.00 93.56 103 PRO A N 1
ATOM 778 C CA . PRO A 1 103 ? 8.249 -13.377 -12.636 1.00 93.56 103 PRO A CA 1
ATOM 779 C C . PRO A 1 103 ? 7.908 -14.324 -11.474 1.00 93.56 103 PRO A C 1
ATOM 781 O O . PRO A 1 103 ? 6.808 -14.869 -11.442 1.00 93.56 103 PRO A O 1
ATOM 784 N N . ASP A 1 104 ? 8.803 -14.440 -10.486 1.00 92.31 104 ASP A N 1
ATOM 785 C CA . ASP A 1 104 ? 8.615 -15.288 -9.294 1.00 92.31 104 ASP A CA 1
ATOM 786 C C . ASP A 1 104 ? 7.379 -14.951 -8.441 1.00 92.31 104 ASP A C 1
ATOM 788 O O . ASP A 1 104 ? 6.929 -15.794 -7.670 1.00 92.31 104 ASP A O 1
ATOM 792 N N . ASP A 1 105 ? 6.834 -13.735 -8.538 1.00 90.44 105 ASP A N 1
ATOM 793 C CA . ASP A 1 105 ? 5.682 -13.321 -7.725 1.00 90.44 105 ASP A CA 1
ATOM 794 C C . ASP A 1 105 ? 4.350 -13.509 -8.457 1.00 90.44 105 ASP A C 1
ATOM 796 O O . ASP A 1 105 ? 3.289 -13.305 -7.867 1.00 90.44 105 ASP A O 1
ATOM 800 N N . LEU A 1 106 ? 4.370 -13.905 -9.735 1.00 90.12 106 LEU A N 1
ATOM 801 C CA . LEU A 1 106 ? 3.161 -13.982 -10.552 1.00 90.12 106 LEU A CA 1
ATOM 802 C C . LEU A 1 106 ? 2.148 -14.991 -10.005 1.00 90.12 106 LEU A C 1
ATOM 804 O O . LEU A 1 106 ? 0.963 -14.677 -9.877 1.00 90.12 106 LEU A O 1
ATOM 808 N N . ASP A 1 107 ? 2.612 -16.195 -9.684 1.00 88.38 107 ASP A N 1
ATOM 809 C CA . ASP A 1 107 ? 1.740 -17.253 -9.177 1.00 88.38 107 ASP A CA 1
ATOM 810 C C . ASP A 1 107 ? 1.257 -16.933 -7.762 1.00 88.38 107 ASP A C 1
ATOM 812 O O . ASP A 1 107 ? 0.079 -17.119 -7.463 1.00 88.38 107 ASP A O 1
ATOM 816 N N . ALA A 1 108 ? 2.121 -16.353 -6.924 1.00 86.00 108 ALA A N 1
ATOM 817 C CA . ALA A 1 108 ? 1.748 -15.896 -5.588 1.00 86.00 108 ALA A CA 1
ATOM 818 C C . ALA A 1 108 ? 0.697 -14.775 -5.633 1.00 86.00 108 ALA A C 1
ATOM 820 O O . ALA A 1 108 ? -0.234 -14.779 -4.833 1.00 86.00 108 ALA A O 1
ATOM 821 N N . ALA A 1 109 ? 0.807 -13.835 -6.575 1.00 85.75 109 ALA A N 1
ATOM 822 C CA . ALA A 1 109 ? -0.177 -12.772 -6.761 1.00 85.75 109 ALA A CA 1
ATOM 823 C C . ALA A 1 109 ? -1.530 -13.314 -7.252 1.00 85.75 109 ALA A C 1
ATOM 825 O O . ALA A 1 109 ? -2.571 -12.857 -6.791 1.00 85.75 109 ALA A O 1
ATOM 826 N N . ARG A 1 110 ? -1.529 -14.318 -8.140 1.00 83.62 110 ARG A N 1
ATOM 827 C CA . ARG A 1 110 ? -2.756 -14.989 -8.619 1.00 83.62 110 ARG A CA 1
ATOM 828 C C . ARG A 1 110 ? -3.421 -15.855 -7.556 1.00 83.62 110 ARG A C 1
ATOM 830 O O . ARG A 1 110 ? -4.642 -15.952 -7.518 1.00 83.62 110 ARG A O 1
ATOM 837 N N . ALA A 1 111 ? -2.616 -16.524 -6.739 1.00 84.75 111 ALA A N 1
ATOM 838 C CA . ALA A 1 111 ? -3.086 -17.412 -5.686 1.00 84.75 111 ALA A CA 1
ATOM 839 C C . ALA A 1 111 ? -3.346 -16.676 -4.363 1.00 84.75 111 ALA A C 1
ATOM 841 O O . ALA A 1 111 ? -3.752 -17.315 -3.390 1.00 84.75 111 ALA A O 1
ATOM 842 N N . ALA A 1 112 ? -3.098 -15.361 -4.306 1.00 80.75 112 ALA A N 1
ATOM 843 C CA . ALA A 1 112 ? -3.249 -14.573 -3.095 1.00 80.75 112 ALA A CA 1
ATOM 844 C C . ALA A 1 112 ? -4.691 -14.702 -2.579 1.00 80.75 112 ALA A C 1
ATOM 846 O O . ALA A 1 112 ? -5.636 -14.311 -3.273 1.00 80.75 112 ALA A O 1
ATOM 847 N N . PRO A 1 113 ? -4.901 -15.251 -1.370 1.00 77.69 113 PRO A N 1
ATOM 848 C CA . PRO A 1 113 ? -6.238 -15.333 -0.822 1.00 77.69 113 PRO A CA 1
ATOM 849 C C . PRO A 1 113 ? -6.759 -13.919 -0.577 1.00 77.69 113 PRO A C 1
ATOM 851 O O . PRO A 1 113 ? -6.002 -13.015 -0.218 1.00 77.69 113 PRO A O 1
ATOM 854 N N . ALA A 1 114 ? -8.074 -13.740 -0.707 1.00 80.56 114 ALA A N 1
ATOM 855 C CA . ALA A 1 114 ? -8.711 -12.500 -0.286 1.00 80.56 114 ALA A CA 1
ATOM 856 C C . ALA A 1 114 ? -8.274 -12.168 1.147 1.00 80.56 114 ALA A C 1
ATOM 858 O O . ALA A 1 114 ? -8.391 -13.014 2.040 1.00 80.56 114 ALA A O 1
ATOM 859 N N . ALA A 1 115 ? -7.763 -10.955 1.358 1.00 83.31 115 ALA A N 1
ATOM 860 C CA . ALA A 1 115 ? -7.337 -10.511 2.675 1.00 83.31 115 ALA A CA 1
ATOM 861 C C . ALA A 1 115 ? -8.526 -10.528 3.646 1.00 83.31 115 ALA A C 1
ATOM 863 O O . ALA A 1 115 ? -9.656 -10.194 3.285 1.00 83.31 115 ALA A O 1
ATOM 864 N N . ARG A 1 116 ? -8.280 -10.926 4.896 1.00 84.31 116 ARG A N 1
ATOM 865 C CA . ARG A 1 116 ? -9.316 -11.084 5.930 1.00 84.31 116 ARG A CA 1
ATOM 866 C C . ARG A 1 116 ? -8.888 -10.414 7.224 1.00 84.31 116 ARG A C 1
ATOM 868 O O . ARG A 1 116 ? -7.709 -10.166 7.445 1.00 84.31 116 ARG A O 1
ATOM 875 N N . GLY A 1 117 ? -9.865 -10.180 8.093 1.00 88.62 117 GLY A N 1
ATOM 876 C CA . GLY A 1 117 ? -9.628 -9.660 9.434 1.00 88.62 117 GLY A CA 1
ATOM 877 C C . GLY A 1 117 ? -9.320 -8.167 9.464 1.00 88.62 117 GLY A C 1
ATOM 878 O O . GLY A 1 117 ? -9.550 -7.443 8.490 1.00 88.62 117 GLY A O 1
ATOM 879 N N . VAL A 1 118 ? -8.847 -7.729 10.629 1.00 90.12 118 VAL A N 1
ATOM 880 C CA . VAL A 1 118 ? -8.493 -6.344 10.931 1.00 90.12 118 VAL A CA 1
ATOM 881 C C . VAL A 1 118 ? -7.040 -6.295 11.389 1.00 90.12 118 VAL A C 1
ATOM 883 O O . VAL A 1 118 ? -6.623 -7.120 12.200 1.00 90.12 118 VAL A O 1
ATOM 886 N N . SER A 1 119 ? -6.283 -5.323 10.888 1.00 91.06 119 SER A N 1
ATOM 887 C CA . SER A 1 119 ? -4.899 -5.074 11.300 1.00 91.06 119 SER A CA 1
ATOM 888 C C . SER A 1 119 ? -4.680 -3.582 11.519 1.00 91.06 119 SER A C 1
ATOM 890 O O . SE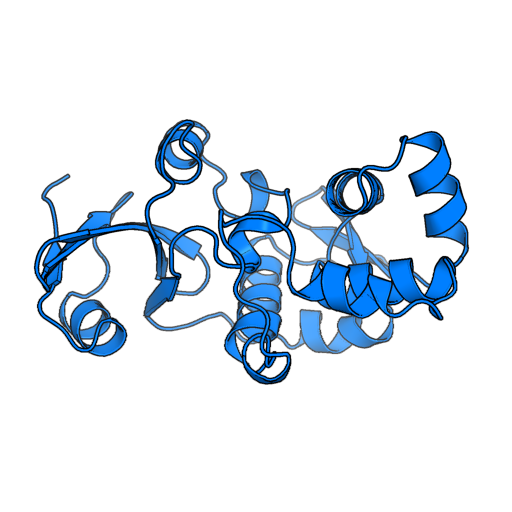R A 1 119 ? -5.216 -2.751 10.783 1.00 91.06 119 SER A O 1
ATOM 892 N N . LEU A 1 120 ? -3.888 -3.241 12.533 1.00 89.06 120 LEU A N 1
ATOM 893 C CA . LEU A 1 120 ? -3.485 -1.869 12.819 1.00 89.06 120 LEU A CA 1
ATOM 894 C C . LEU A 1 120 ? -2.047 -1.676 12.352 1.00 89.06 120 LEU A C 1
ATOM 896 O O . LEU A 1 120 ? -1.113 -2.138 12.999 1.00 89.06 120 LEU A O 1
ATOM 900 N N . LEU A 1 121 ? -1.878 -0.990 11.225 1.00 88.81 121 LEU A N 1
ATOM 901 C CA . LEU A 1 121 ? -0.557 -0.592 10.758 1.00 88.81 121 LEU A CA 1
ATOM 902 C C . LEU A 1 121 ? -0.095 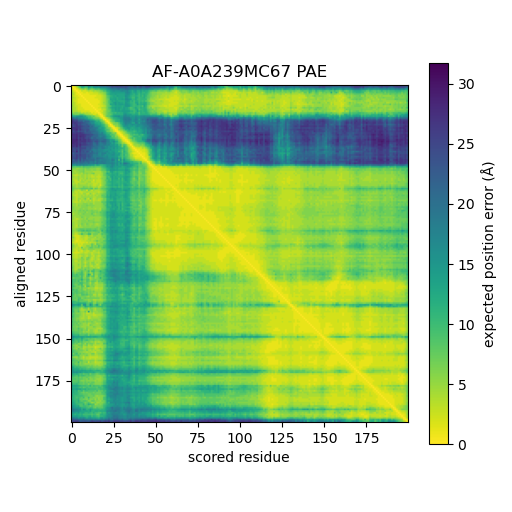0.636 11.549 1.00 88.81 121 LEU A C 1
ATOM 904 O O . LEU A 1 121 ? -0.884 1.585 11.691 1.00 88.81 121 LEU A O 1
ATOM 908 N N . PRO A 1 122 ? 1.146 0.658 12.065 1.00 86.62 122 PRO A N 1
ATOM 909 C CA . PRO A 1 122 ? 1.695 1.846 12.699 1.00 86.62 122 PRO A CA 1
ATOM 910 C C . PRO A 1 122 ? 1.787 3.017 11.706 1.00 86.62 122 PRO A C 1
ATOM 912 O O . PRO A 1 122 ? 1.764 2.823 10.487 1.00 86.62 122 PRO A O 1
ATOM 915 N N . PRO A 1 123 ? 1.890 4.261 12.205 1.00 84.81 123 PRO A N 1
ATOM 916 C CA . PRO A 1 123 ? 2.332 5.373 11.375 1.00 84.81 123 PRO A CA 1
ATOM 917 C C . PRO A 1 123 ? 3.606 5.002 10.611 1.00 84.81 123 PRO A C 1
ATOM 919 O O . PRO A 1 123 ? 4.522 4.440 11.209 1.00 84.81 123 PRO A O 1
ATOM 922 N N . TYR A 1 124 ? 3.665 5.369 9.328 1.00 80.38 124 TYR A N 1
ATOM 923 C CA . TYR A 1 124 ? 4.826 5.137 8.455 1.00 80.38 124 TYR A CA 1
ATOM 924 C C . TYR A 1 124 ? 5.174 3.658 8.237 1.00 80.38 124 TYR A C 1
ATOM 926 O O . TYR A 1 124 ? 6.323 3.314 7.966 1.00 80.38 124 TYR A O 1
ATOM 934 N N . ASP A 1 125 ? 4.182 2.774 8.370 1.00 82.75 125 ASP A N 1
ATOM 935 C CA . ASP A 1 125 ? 4.337 1.370 8.010 1.00 82.75 125 ASP A CA 1
ATOM 936 C C . ASP A 1 125 ? 4.852 1.221 6.563 1.00 82.75 125 ASP A C 1
ATOM 938 O O . ASP A 1 125 ? 4.378 1.947 5.681 1.00 82.75 125 ASP A O 1
ATOM 942 N N . PRO A 1 126 ? 5.773 0.281 6.278 1.00 75.38 126 PRO A N 1
ATOM 943 C CA . PRO A 1 126 ? 6.387 0.163 4.958 1.00 75.38 126 PRO A CA 1
ATOM 944 C C . PRO A 1 126 ? 5.392 -0.052 3.802 1.00 75.38 126 PRO A C 1
ATOM 946 O O . PRO A 1 126 ? 5.669 0.386 2.682 1.00 75.38 126 PRO A O 1
ATOM 949 N N . VAL A 1 127 ? 4.210 -0.635 4.058 1.00 76.75 127 VAL A N 1
ATOM 950 C CA . VAL A 1 127 ? 3.126 -0.747 3.060 1.00 76.75 127 VAL A CA 1
ATOM 951 C C . VAL A 1 127 ? 2.623 0.632 2.618 1.00 76.75 127 VAL A C 1
ATOM 953 O O . VAL A 1 127 ? 2.258 0.814 1.457 1.00 76.75 127 VAL A O 1
ATOM 956 N N . LEU A 1 128 ? 2.603 1.615 3.522 1.00 81.81 128 LEU A N 1
ATOM 957 C CA . LEU A 1 128 ? 2.104 2.974 3.272 1.00 81.81 128 LEU A CA 1
ATOM 958 C C . LEU A 1 128 ? 3.118 3.868 2.546 1.00 81.81 128 LEU A C 1
ATOM 960 O O . LEU A 1 128 ? 2.735 4.919 2.020 1.00 81.81 128 LEU A O 1
ATOM 964 N N . GLU A 1 129 ? 4.384 3.450 2.502 1.00 78.19 129 GLU A N 1
ATOM 965 C CA . GLU A 1 129 ? 5.502 4.220 1.946 1.00 78.19 129 GLU A CA 1
ATOM 966 C C . GLU A 1 129 ? 5.862 3.821 0.501 1.00 78.19 129 GLU A C 1
ATOM 968 O O . GLU A 1 129 ? 6.746 4.415 -0.111 1.00 78.19 129 GLU A O 1
ATOM 973 N N . LEU A 1 130 ? 5.128 2.882 -0.109 1.00 72.69 130 LEU A N 1
ATOM 974 C CA . LEU A 1 130 ? 5.327 2.434 -1.500 1.00 72.69 130 LEU A CA 1
ATOM 975 C C . LEU A 1 130 ? 4.972 3.476 -2.581 1.00 72.69 130 LEU A C 1
ATOM 977 O O . LEU A 1 130 ? 5.113 3.216 -3.774 1.00 72.69 130 LEU A O 1
ATOM 981 N N . GLY A 1 131 ? 4.528 4.672 -2.187 1.00 68.56 131 GLY A N 1
ATOM 982 C CA . GLY A 1 131 ? 4.322 5.817 -3.083 1.00 68.56 131 GLY A CA 1
ATOM 983 C C . GLY A 1 131 ? 3.027 5.789 -3.902 1.00 68.56 131 GLY A C 1
ATOM 984 O O . GLY A 1 131 ? 2.571 6.833 -4.371 1.00 68.56 131 GLY A O 1
ATOM 985 N N . ASP A 1 132 ? 2.341 4.656 -4.000 1.00 77.94 132 ASP A N 1
ATOM 986 C CA . ASP A 1 132 ? 1.129 4.487 -4.802 1.00 77.94 132 ASP A CA 1
ATOM 987 C C . ASP A 1 132 ? -0.156 4.660 -3.985 1.00 77.94 132 ASP A C 1
ATOM 989 O O . ASP A 1 132 ? -1.096 3.863 -3.991 1.00 77.94 132 ASP A O 1
ATOM 993 N N . ARG A 1 133 ? -0.226 5.809 -3.316 1.00 87.25 133 ARG A N 1
ATOM 994 C CA . ARG A 1 133 ? -1.296 6.178 -2.377 1.00 87.25 133 ARG A CA 1
ATOM 995 C C . ARG A 1 133 ? -2.708 5.992 -2.936 1.00 87.25 133 ARG A C 1
ATOM 997 O O . ARG A 1 133 ? -3.624 5.711 -2.173 1.00 87.25 133 ARG A O 1
ATOM 1004 N N . ALA A 1 134 ? -2.897 6.175 -4.246 1.00 85.38 134 ALA A N 1
ATOM 1005 C CA . ALA A 1 134 ? -4.191 6.015 -4.913 1.00 85.38 134 ALA A CA 1
ATOM 1006 C C . ALA A 1 134 ? -4.668 4.553 -4.985 1.00 85.38 134 ALA A C 1
ATOM 1008 O O . ALA A 1 134 ? -5.869 4.317 -4.961 1.00 85.38 134 ALA A O 1
ATOM 1009 N N . LEU A 1 135 ? -3.753 3.581 -5.041 1.00 84.19 135 LEU A N 1
ATOM 1010 C CA . LEU A 1 135 ? -4.096 2.156 -5.004 1.00 84.19 135 LEU A CA 1
ATOM 1011 C C . LEU A 1 135 ? -4.556 1.731 -3.600 1.00 84.19 135 LEU A C 1
ATOM 1013 O O . LEU A 1 135 ? -5.519 0.976 -3.440 1.00 84.19 135 LEU A O 1
ATOM 1017 N N . LEU A 1 136 ? -3.868 2.235 -2.574 1.00 85.88 136 LEU A N 1
ATOM 1018 C CA . LEU A 1 136 ? -4.180 1.940 -1.174 1.00 85.88 136 LEU A CA 1
ATOM 1019 C C . LEU A 1 136 ? -5.445 2.666 -0.705 1.00 85.88 136 LEU A C 1
ATOM 1021 O O . LEU A 1 136 ? -6.269 2.093 0.007 1.00 85.88 136 LEU A O 1
ATOM 1025 N N . VAL A 1 137 ? -5.602 3.928 -1.111 1.00 91.44 137 VAL A N 1
ATOM 1026 C CA . VAL A 1 137 ? -6.718 4.797 -0.734 1.00 91.44 137 VAL A CA 1
ATOM 1027 C C . VAL A 1 137 ? -7.194 5.561 -1.978 1.00 91.44 137 VAL A C 1
ATOM 1029 O O . VAL A 1 137 ? -6.673 6.637 -2.281 1.00 91.44 137 VAL A O 1
ATOM 1032 N N . PRO A 1 138 ? -8.195 5.036 -2.707 1.00 89.06 138 PRO A N 1
ATOM 1033 C CA . PRO A 1 138 ? -8.680 5.662 -3.942 1.00 89.06 138 PRO A CA 1
ATOM 1034 C C . PRO A 1 138 ? -9.236 7.078 -3.736 1.00 89.06 138 PRO A C 1
ATOM 1036 O O . PRO A 1 138 ? -8.980 7.988 -4.527 1.00 89.06 138 PRO A O 1
ATOM 1039 N N . ASP A 1 139 ? -9.951 7.294 -2.631 1.00 92.00 139 ASP A N 1
ATOM 1040 C CA . ASP A 1 139 ? -10.574 8.575 -2.302 1.00 92.00 139 ASP A CA 1
ATOM 1041 C C . ASP A 1 139 ? -9.514 9.637 -1.913 1.00 92.00 139 ASP A C 1
ATOM 1043 O O . ASP A 1 139 ? -8.813 9.487 -0.901 1.00 92.00 139 ASP A O 1
ATOM 1047 N N . PRO A 1 140 ? -9.386 10.748 -2.669 1.00 93.06 140 PRO A N 1
ATOM 1048 C CA . PRO A 1 140 ? -8.419 11.806 -2.382 1.00 93.06 140 PRO A CA 1
ATOM 1049 C C . PRO A 1 140 ? -8.643 12.512 -1.037 1.00 93.06 140 PRO A C 1
ATOM 1051 O O . PRO A 1 140 ? -7.669 12.981 -0.441 1.00 93.06 140 PRO A O 1
ATOM 1054 N N . ALA A 1 141 ? -9.876 12.594 -0.533 1.00 93.88 141 ALA A N 1
ATOM 1055 C CA . ALA A 1 141 ? -10.154 13.195 0.770 1.00 93.88 141 ALA A CA 1
ATOM 1056 C C . ALA A 1 141 ? -9.634 12.305 1.908 1.00 93.88 141 ALA A C 1
ATOM 1058 O O . ALA A 1 141 ? -9.015 12.804 2.850 1.00 93.88 141 ALA A O 1
ATOM 1059 N N . ARG A 1 142 ? -9.795 10.982 1.786 1.00 95.31 142 ARG A N 1
ATOM 1060 C CA . ARG A 1 142 ? -9.233 10.000 2.733 1.00 95.31 142 ARG A CA 1
ATOM 1061 C C . ARG A 1 142 ? -7.708 9.958 2.671 1.00 95.31 142 ARG A C 1
ATOM 1063 O O . ARG A 1 142 ? -7.061 9.885 3.714 1.00 95.31 142 ARG A O 1
ATOM 1070 N N . ARG A 1 143 ? -7.109 10.103 1.479 1.00 94.88 143 ARG A N 1
ATOM 1071 C CA . ARG A 1 143 ? -5.641 10.200 1.331 1.00 94.88 143 ARG A CA 1
ATOM 1072 C C . ARG A 1 143 ? -5.045 11.315 2.190 1.00 94.88 143 ARG A C 1
ATOM 1074 O O . ARG A 1 143 ? -4.038 11.092 2.852 1.00 94.88 143 ARG A O 1
ATOM 1081 N N . LYS A 1 144 ? -5.688 12.485 2.246 1.00 93.31 144 LYS A N 1
ATOM 1082 C CA . LYS A 1 144 ? -5.231 13.615 3.082 1.00 93.31 144 LYS A CA 1
ATOM 1083 C C . LYS A 1 144 ? -5.286 13.330 4.589 1.00 93.31 144 LYS A C 1
ATOM 1085 O O . LYS A 1 144 ? -4.646 14.037 5.364 1.00 93.31 144 LYS A O 1
ATOM 1090 N N . GLN A 1 145 ? -6.055 12.328 5.014 1.00 94.62 145 GLN A N 1
ATOM 1091 C CA . GLN A 1 145 ? -6.141 11.910 6.414 1.00 94.62 145 GLN A CA 1
ATOM 1092 C C . GLN A 1 145 ? -5.049 10.893 6.770 1.00 94.62 145 GLN A C 1
ATOM 1094 O O . GLN A 1 145 ? -4.524 10.949 7.881 1.00 94.62 145 GLN A O 1
ATOM 1099 N N . VAL A 1 146 ? -4.675 10.020 5.825 1.00 93.81 146 VAL A N 1
ATOM 1100 C CA . VAL A 1 146 ? -3.603 9.019 5.989 1.00 93.81 146 VAL A CA 1
ATOM 1101 C C . VAL A 1 146 ? -2.209 9.641 5.863 1.00 93.81 146 VAL A C 1
ATOM 1103 O O . VAL A 1 146 ? -1.367 9.428 6.727 1.00 93.81 146 VAL A O 1
ATOM 1106 N N . TRP A 1 147 ? -1.965 10.449 4.830 1.00 93.06 147 TRP A N 1
ATOM 1107 C CA . TRP A 1 147 ? -0.669 11.098 4.609 1.00 93.06 147 TRP A CA 1
ATOM 1108 C C . TRP A 1 147 ? -0.775 12.588 4.940 1.00 93.06 147 TRP A C 1
ATOM 1110 O O . TRP A 1 147 ? -1.204 13.394 4.108 1.00 93.06 147 TRP A O 1
ATOM 1120 N N . ARG A 1 148 ? -0.415 12.952 6.174 1.00 91.19 148 ARG A N 1
ATOM 1121 C CA . ARG A 1 148 ? -0.489 14.329 6.687 1.00 91.19 148 ARG A CA 1
ATOM 1122 C C . ARG A 1 148 ? 0.876 15.005 6.621 1.00 91.19 148 ARG A C 1
ATOM 1124 O O . ARG A 1 148 ? 1.903 14.361 6.767 1.00 91.19 148 ARG A O 1
ATOM 1131 N N . ALA A 1 149 ? 0.876 16.331 6.496 1.00 84.81 149 ALA A N 1
ATOM 1132 C CA . ALA A 1 149 ? 2.111 17.116 6.436 1.00 84.81 149 ALA A CA 1
ATOM 1133 C C . ALA A 1 149 ? 2.962 17.037 7.719 1.00 84.81 149 ALA A C 1
ATOM 1135 O O . ALA A 1 149 ? 4.178 17.136 7.646 1.00 84.81 149 ALA A O 1
ATOM 1136 N N . THR A 1 150 ? 2.332 16.883 8.889 1.00 85.12 150 THR A N 1
ATOM 1137 C CA . THR A 1 150 ? 3.033 16.927 10.186 1.00 85.12 150 THR A CA 1
ATOM 1138 C C . THR A 1 150 ? 3.296 15.543 10.764 1.00 85.12 150 THR A C 1
ATOM 1140 O O . THR A 1 150 ? 4.419 15.220 11.119 1.00 85.12 150 THR A O 1
ATOM 1143 N N . ALA A 1 151 ? 2.239 14.742 10.918 1.00 86.25 151 ALA A N 1
ATOM 1144 C CA . ALA A 1 151 ? 2.315 13.449 11.584 1.00 86.25 151 ALA A CA 1
ATOM 1145 C C . ALA A 1 151 ? 1.245 12.509 11.031 1.00 86.25 151 ALA A C 1
ATOM 1147 O O . ALA A 1 151 ? 0.036 12.717 11.258 1.00 86.25 151 ALA A O 1
ATOM 1148 N N . ASN A 1 152 ? 1.701 11.471 10.333 1.00 90.19 152 ASN A N 1
ATOM 1149 C CA . ASN A 1 152 ? 0.827 10.421 9.831 1.00 90.19 152 ASN A CA 1
ATOM 1150 C C . ASN A 1 152 ? 0.178 9.704 11.029 1.00 90.19 152 ASN A C 1
ATOM 1152 O O . ASN A 1 152 ? 0.843 9.451 12.037 1.00 90.19 152 ASN A O 1
ATOM 1156 N N . PRO A 1 153 ? -1.141 9.464 11.010 1.00 93.06 153 PRO A N 1
ATOM 1157 C CA . PRO A 1 153 ? -1.741 8.505 11.923 1.00 93.06 153 PRO A CA 1
ATOM 1158 C C . PRO A 1 153 ? -1.320 7.079 11.540 1.00 93.06 153 PRO A C 1
ATOM 1160 O O . PRO A 1 153 ? -0.751 6.851 10.473 1.00 93.06 153 PRO A O 1
ATOM 1163 N N . GLY A 1 154 ? -1.644 6.114 12.396 1.00 91.56 154 GLY A N 1
ATOM 1164 C CA . GLY A 1 154 ? -1.658 4.721 11.974 1.00 91.56 154 GLY A CA 1
ATOM 1165 C C . GLY A 1 154 ? -2.859 4.452 11.070 1.00 91.56 154 GLY A C 1
ATOM 1166 O O . GLY A 1 154 ? -3.803 5.249 11.007 1.00 91.56 154 GLY A O 1
ATOM 1167 N N . VAL A 1 155 ? -2.832 3.327 10.367 1.00 94.31 155 VAL A N 1
ATOM 1168 C CA . VAL A 1 155 ? -3.887 2.922 9.432 1.00 94.31 155 VAL A CA 1
ATOM 1169 C C . VAL A 1 155 ? -4.595 1.679 9.943 1.00 94.31 155 VAL A C 1
ATOM 1171 O O . VAL A 1 155 ? -3.971 0.756 10.458 1.00 94.31 155 VAL A O 1
ATOM 1174 N N . VAL A 1 156 ? -5.917 1.658 9.793 1.00 94.12 156 VAL A N 1
ATOM 1175 C CA . VAL A 1 156 ? -6.719 0.455 10.007 1.00 94.12 156 VAL A CA 1
ATOM 1176 C C . VAL A 1 156 ? -6.909 -0.236 8.666 1.00 94.12 156 VAL A C 1
ATOM 1178 O O . VAL A 1 156 ? -7.517 0.335 7.758 1.00 94.12 156 VAL A O 1
ATOM 1181 N N . LEU A 1 157 ? -6.424 -1.467 8.550 1.00 92.44 157 LEU A N 1
ATOM 1182 C CA . LEU A 1 157 ? -6.762 -2.358 7.449 1.00 92.44 157 LEU A CA 1
ATOM 1183 C C . LEU A 1 157 ? -7.929 -3.251 7.855 1.00 92.44 157 LEU A C 1
ATOM 1185 O O . LEU A 1 157 ? -7.895 -3.861 8.921 1.00 92.44 157 LEU A O 1
ATOM 1189 N N . ALA A 1 158 ? -8.938 -3.358 6.996 1.00 92.12 158 ALA A N 1
ATOM 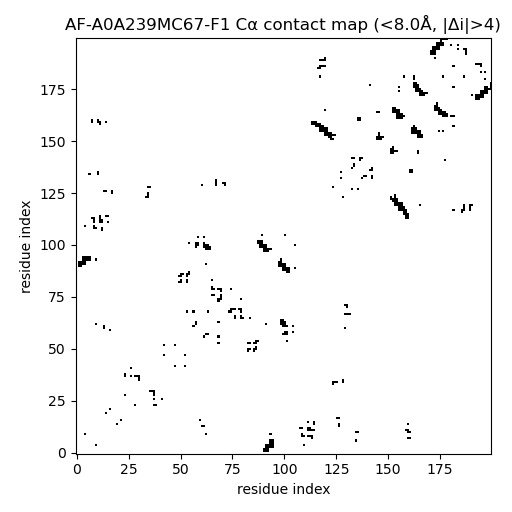1190 C CA . ALA A 1 158 ? -9.999 -4.351 7.108 1.00 92.12 158 ALA A CA 1
ATOM 1191 C C . ALA A 1 158 ? -10.132 -5.079 5.771 1.00 92.12 158 ALA A C 1
ATOM 1193 O O . ALA A 1 158 ? -10.333 -4.439 4.737 1.00 92.12 158 ALA A O 1
ATOM 1194 N N . ALA A 1 159 ? -9.978 -6.405 5.785 1.00 88.75 159 ALA A N 1
ATOM 1195 C CA . ALA A 1 159 ? -9.978 -7.233 4.575 1.00 88.75 159 ALA A CA 1
ATOM 1196 C C . ALA A 1 159 ? -9.050 -6.685 3.460 1.00 88.75 159 ALA A C 1
ATOM 1198 O O . ALA A 1 159 ? -9.408 -6.637 2.286 1.00 88.75 159 ALA A O 1
ATOM 1199 N N . GLY A 1 160 ? -7.860 -6.205 3.845 1.00 85.56 160 GLY A N 1
ATOM 1200 C CA . GLY A 1 160 ? -6.855 -5.645 2.929 1.00 85.56 160 GLY A CA 1
ATOM 1201 C C . GLY A 1 160 ? -7.147 -4.237 2.401 1.00 85.56 160 GLY A C 1
ATOM 1202 O O . GLY A 1 160 ? -6.327 -3.687 1.674 1.00 85.56 160 GLY A O 1
ATOM 1203 N N . ALA A 1 161 ? -8.275 -3.620 2.756 1.00 90.06 161 ALA A N 1
ATOM 1204 C CA . ALA A 1 161 ? -8.581 -2.240 2.395 1.00 90.06 161 ALA A CA 1
ATOM 1205 C C . ALA A 1 161 ? -8.324 -1.286 3.566 1.00 90.06 161 ALA A C 1
ATOM 1207 O O . ALA A 1 161 ? -8.556 -1.627 4.726 1.00 90.06 161 ALA A O 1
ATOM 1208 N N . VAL A 1 162 ? -7.899 -0.059 3.258 1.00 93.31 162 VAL A N 1
ATOM 1209 C CA . VAL A 1 162 ? -7.782 1.011 4.255 1.00 93.31 162 VAL A CA 1
ATOM 1210 C C . VAL A 1 162 ? -9.180 1.433 4.710 1.00 93.31 162 VAL A C 1
ATOM 1212 O O . VAL A 1 162 ? -9.923 2.094 3.981 1.00 93.31 162 VAL A O 1
ATOM 1215 N N . ALA A 1 163 ? -9.531 1.045 5.933 1.00 94.88 163 ALA A N 1
ATOM 1216 C CA . ALA A 1 163 ? -10.845 1.259 6.532 1.00 94.88 163 ALA A CA 1
ATOM 1217 C C . ALA A 1 163 ? -10.910 2.508 7.421 1.00 94.88 163 ALA A C 1
ATOM 1219 O O . ALA A 1 163 ? -11.997 2.928 7.814 1.00 94.88 163 ALA A O 1
ATOM 1220 N N . GLY A 1 164 ? -9.767 3.110 7.741 1.00 95.50 164 GLY A N 1
ATOM 1221 C CA . GLY A 1 164 ? -9.694 4.290 8.589 1.00 95.50 164 GLY A CA 1
ATOM 1222 C C . GLY A 1 164 ? -8.281 4.580 9.065 1.00 95.50 164 GLY A C 1
ATOM 1223 O O . GLY A 1 164 ? -7.308 3.966 8.619 1.00 95.50 164 GLY A O 1
ATOM 1224 N N . THR A 1 165 ? -8.187 5.504 10.010 1.00 96.50 165 THR A N 1
ATOM 1225 C CA . THR A 1 165 ? -6.938 5.860 10.689 1.00 96.50 165 THR A CA 1
ATOM 1226 C C . THR A 1 165 ? -7.051 5.616 12.182 1.00 96.50 165 THR A C 1
ATOM 1228 O O . THR A 1 165 ? -8.153 5.479 12.712 1.00 96.50 165 THR A O 1
ATOM 1231 N N . TRP A 1 166 ? -5.920 5.563 12.875 1.00 95.12 166 TRP A N 1
ATOM 1232 C CA . TRP A 1 166 ? -5.902 5.516 14.328 1.00 95.12 166 TRP A CA 1
ATOM 1233 C C . TRP A 1 166 ? -4.770 6.349 14.922 1.00 95.12 166 TRP A C 1
ATOM 1235 O O . TRP A 1 166 ? -3.742 6.607 14.291 1.00 95.12 166 TRP A O 1
ATOM 1245 N N . ARG A 1 167 ? -4.962 6.795 16.163 1.00 92.69 167 ARG A N 1
ATOM 1246 C CA . ARG A 1 167 ? -3.931 7.468 16.962 1.00 92.69 167 ARG A CA 1
ATOM 1247 C C . ARG A 1 167 ? -3.909 6.883 18.361 1.00 92.69 167 ARG A C 1
ATOM 1249 O O . ARG A 1 167 ? -4.958 6.567 18.911 1.00 92.69 167 ARG A O 1
ATOM 1256 N N . ARG A 1 168 ? -2.715 6.787 18.944 1.00 89.56 168 ARG A N 1
ATOM 1257 C CA . ARG A 1 168 ? -2.539 6.391 20.342 1.00 89.56 168 ARG A CA 1
ATOM 1258 C C . ARG A 1 168 ? -2.259 7.603 21.210 1.00 89.56 168 ARG A C 1
ATOM 1260 O O . ARG A 1 168 ? -1.400 8.424 20.882 1.00 89.56 168 ARG A O 1
ATOM 1267 N N . ARG A 1 169 ? -2.942 7.679 22.349 1.00 87.12 169 ARG A N 1
ATOM 1268 C CA . ARG A 1 169 ? -2.683 8.667 23.398 1.00 87.12 169 ARG A CA 1
ATOM 1269 C C . ARG A 1 169 ? -2.845 7.996 24.756 1.00 87.12 169 ARG A C 1
ATOM 1271 O O . ARG A 1 169 ? -3.906 7.467 25.038 1.00 87.12 169 ARG A O 1
ATOM 1278 N N . LYS A 1 170 ? -1.798 8.042 25.591 1.00 87.50 170 LYS A N 1
ATOM 1279 C CA . LYS A 1 170 ? -1.803 7.506 26.969 1.00 87.50 170 LYS A CA 1
ATOM 1280 C C . LYS A 1 170 ? -2.363 6.067 27.086 1.00 87.50 170 LYS A C 1
ATOM 1282 O O . LYS A 1 170 ? -3.124 5.792 27.999 1.00 87.50 170 LYS A O 1
ATOM 1287 N N . GLY A 1 171 ? -1.996 5.173 26.162 1.00 82.69 171 GLY A N 1
ATOM 1288 C CA . GLY A 1 171 ? -2.443 3.767 26.171 1.00 82.69 171 GLY A CA 1
ATOM 1289 C C . GLY A 1 171 ? -3.841 3.514 25.594 1.00 82.69 171 GLY A C 1
ATOM 1290 O O . GLY A 1 171 ? -4.304 2.383 25.599 1.00 82.69 171 GLY A O 1
ATOM 1291 N N . THR A 1 172 ? -4.513 4.543 25.072 1.00 87.62 172 THR A N 1
ATOM 1292 C CA . THR A 1 172 ? -5.793 4.389 24.370 1.00 87.62 172 THR A CA 1
ATOM 1293 C C . THR A 1 172 ? -5.591 4.568 22.872 1.00 87.62 172 THR A C 1
ATOM 1295 O O . THR A 1 172 ? -4.996 5.565 22.436 1.00 87.62 172 THR A O 1
ATOM 1298 N N . ILE A 1 173 ? -6.114 3.632 22.078 1.00 92.19 173 ILE A N 1
ATOM 1299 C CA . ILE A 1 173 ? -6.185 3.744 20.619 1.00 92.19 173 ILE A CA 1
ATOM 1300 C C . ILE A 1 173 ? -7.542 4.329 20.230 1.00 92.19 173 ILE A C 1
ATOM 1302 O O . ILE A 1 173 ? -8.592 3.755 20.510 1.00 92.19 173 ILE A O 1
ATOM 1306 N N . THR A 1 174 ? -7.524 5.468 19.543 1.00 94.88 174 THR A N 1
ATOM 1307 C CA . THR A 1 174 ? -8.718 6.066 18.941 1.00 94.88 174 THR A CA 1
ATOM 1308 C C . THR A 1 174 ? -8.724 5.794 17.447 1.00 94.88 174 THR A C 1
ATOM 1310 O O . THR A 1 174 ? -7.807 6.219 16.744 1.00 94.88 174 THR A O 1
ATOM 1313 N N . VAL A 1 175 ? -9.757 5.104 16.968 1.00 95.44 175 VAL A N 1
ATOM 1314 C CA . VAL A 1 175 ? -9.975 4.764 15.558 1.00 95.44 175 VAL A CA 1
ATOM 1315 C C . VAL A 1 175 ? -10.957 5.748 14.936 1.00 95.44 175 VAL A C 1
ATOM 1317 O O . VAL A 1 175 ? -12.030 5.986 15.482 1.00 95.44 175 VAL A O 1
ATOM 1320 N N . THR A 1 176 ? -10.617 6.279 13.767 1.00 96.44 176 THR A N 1
ATOM 1321 C CA . THR A 1 176 ? -11.486 7.115 12.933 1.00 96.44 176 THR A CA 1
ATOM 1322 C C . THR A 1 176 ? -11.770 6.369 11.628 1.00 96.44 176 THR A C 1
ATOM 1324 O O . THR A 1 176 ? -10.885 6.308 10.764 1.00 96.44 176 THR A O 1
ATOM 1327 N N . PRO A 1 177 ? -12.952 5.745 11.482 1.00 95.44 177 PRO A N 1
ATOM 1328 C CA . PRO A 1 177 ? -13.290 4.981 10.288 1.00 95.44 177 PRO A CA 1
ATOM 1329 C C . PRO A 1 177 ? -13.582 5.904 9.097 1.00 95.44 177 PRO A C 1
ATOM 1331 O O . PRO A 1 177 ? -14.072 7.017 9.251 1.00 95.44 177 PRO A O 1
ATOM 1334 N N . PHE A 1 178 ? -13.311 5.432 7.882 1.00 94.31 178 PHE A N 1
ATOM 1335 C CA . PHE A 1 178 ? -13.653 6.131 6.636 1.00 94.31 178 PHE A CA 1
ATOM 1336 C C . PHE A 1 178 ? -15.037 5.751 6.080 1.00 94.31 178 PHE A C 1
ATOM 1338 O O . PHE A 1 178 ? -15.403 6.128 4.968 1.00 94.31 178 PHE A O 1
ATOM 1345 N N . GLY A 1 179 ? -15.796 4.951 6.817 1.00 89.25 179 GLY A N 1
ATOM 1346 C CA . GLY A 1 179 ? -17.100 4.435 6.431 1.00 89.25 179 GLY A CA 1
ATOM 1347 C C . GLY A 1 179 ? -17.656 3.606 7.577 1.00 89.25 179 GLY A C 1
ATOM 1348 O O . GLY A 1 179 ? -17.504 3.981 8.737 1.00 89.25 179 GLY A O 1
ATOM 1349 N N . ARG A 1 180 ? -18.243 2.443 7.277 1.00 87.75 180 ARG A N 1
ATOM 1350 C CA . ARG A 1 180 ? -18.676 1.519 8.329 1.00 87.75 180 ARG A CA 1
ATOM 1351 C C . ARG A 1 180 ? -17.489 1.151 9.222 1.00 87.75 180 ARG A C 1
ATOM 1353 O O . ARG A 1 180 ? -16.479 0.647 8.733 1.00 87.75 180 ARG A O 1
ATOM 1360 N N . ALA A 1 181 ? -17.642 1.381 10.523 1.00 86.25 181 ALA A N 1
ATOM 1361 C CA . ALA A 1 181 ? -16.639 1.004 11.503 1.00 86.25 181 ALA A CA 1
ATOM 1362 C C . ALA A 1 181 ? -16.355 -0.510 11.431 1.00 86.25 181 ALA A C 1
ATOM 1364 O O . ALA A 1 181 ? -17.306 -1.303 11.401 1.00 86.25 181 ALA A O 1
ATOM 1365 N N . PRO A 1 182 ? -15.074 -0.923 11.410 1.00 87.69 182 PRO A N 1
ATOM 1366 C CA . PRO A 1 182 ? -14.707 -2.320 11.596 1.00 87.69 182 PRO A CA 1
ATOM 1367 C C . PRO A 1 182 ? -15.224 -2.851 12.934 1.00 87.69 182 PRO A C 1
ATOM 1369 O O . PRO A 1 182 ? -15.462 -2.087 13.872 1.00 87.69 182 PRO A O 1
ATOM 1372 N N . ASP A 1 183 ? -15.384 -4.171 13.026 1.00 90.06 183 ASP A N 1
ATOM 1373 C CA . ASP A 1 183 ? -15.866 -4.807 14.248 1.00 90.06 183 ASP A CA 1
ATOM 1374 C C . ASP A 1 183 ? -14.985 -4.437 15.454 1.00 90.06 183 ASP A C 1
ATOM 1376 O O . ASP A 1 183 ? -13.757 -4.559 15.421 1.00 90.06 183 ASP A O 1
ATOM 1380 N N . ARG A 1 184 ? -15.622 -3.974 16.536 1.00 88.12 184 ARG A N 1
ATOM 1381 C CA . ARG A 1 184 ? -14.908 -3.455 17.708 1.00 88.12 184 ARG A CA 1
ATOM 1382 C C . ARG A 1 184 ? -14.113 -4.543 18.429 1.00 88.12 184 ARG A C 1
ATOM 1384 O O . ARG A 1 184 ? -13.046 -4.242 18.959 1.00 88.12 184 ARG A O 1
ATOM 1391 N N . ARG A 1 185 ? -14.595 -5.794 18.445 1.00 89.00 185 ARG A N 1
ATOM 1392 C CA . ARG A 1 185 ? -13.849 -6.909 19.051 1.00 89.00 185 ARG A CA 1
ATOM 1393 C C . ARG A 1 185 ? -12.620 -7.240 18.216 1.00 89.00 185 ARG A C 1
ATOM 1395 O O . ARG A 1 185 ? -11.552 -7.427 18.787 1.00 89.00 185 ARG A O 1
ATOM 1402 N N . ALA A 1 186 ? -12.744 -7.239 16.890 1.00 89.00 186 ALA A N 1
ATOM 1403 C CA . ALA A 1 186 ? -11.608 -7.421 15.989 1.00 89.00 186 ALA A CA 1
ATOM 1404 C C . ALA A 1 186 ? -10.561 -6.303 16.147 1.00 89.00 186 ALA A C 1
ATOM 1406 O O . ALA A 1 186 ? -9.368 -6.591 16.197 1.00 89.00 186 ALA A O 1
ATOM 1407 N N . LEU A 1 187 ? -10.994 -5.045 16.293 1.00 88.19 187 LEU A N 1
ATOM 1408 C CA . LEU A 1 187 ? -10.092 -3.922 16.572 1.00 88.19 187 LEU A CA 1
ATOM 1409 C C . LEU A 1 187 ? -9.371 -4.072 17.917 1.00 88.19 187 LEU A C 1
ATOM 1411 O O . LEU A 1 187 ? -8.163 -3.872 17.974 1.00 88.19 187 LEU A O 1
ATOM 1415 N N . ALA A 1 188 ? -10.088 -4.441 18.981 1.00 87.50 188 ALA A N 1
ATOM 1416 C CA . ALA A 1 188 ? -9.493 -4.656 20.301 1.00 87.50 188 ALA A CA 1
ATOM 1417 C C . ALA A 1 188 ? -8.491 -5.823 20.294 1.00 87.50 188 ALA A C 1
ATOM 1419 O O . ALA A 1 188 ? -7.400 -5.702 20.845 1.00 87.50 188 ALA A O 1
ATOM 1420 N N . ALA A 1 189 ? -8.823 -6.924 19.611 1.00 86.94 189 ALA A N 1
ATOM 1421 C CA . ALA A 1 189 ? -7.919 -8.058 19.444 1.00 86.94 189 ALA A CA 1
ATOM 1422 C C . ALA A 1 189 ? -6.649 -7.679 18.662 1.00 86.94 189 ALA A C 1
ATOM 1424 O O . ALA A 1 189 ? -5.559 -8.093 19.041 1.00 86.94 189 ALA A O 1
ATOM 1425 N N . ALA A 1 190 ? -6.778 -6.865 17.608 1.00 84.75 190 ALA A N 1
ATOM 1426 C CA . ALA A 1 190 ? -5.638 -6.377 16.831 1.00 84.75 190 ALA A CA 1
ATOM 1427 C C . ALA A 1 190 ? -4.778 -5.353 17.596 1.00 84.75 190 ALA A C 1
ATOM 1429 O O . ALA A 1 190 ? -3.581 -5.253 17.345 1.00 84.75 190 ALA A O 1
ATOM 1430 N N . ALA A 1 191 ? -5.381 -4.582 18.504 1.00 84.88 191 ALA A N 1
ATOM 1431 C CA . ALA A 1 191 ? -4.693 -3.585 19.319 1.00 84.88 191 ALA A CA 1
ATOM 1432 C C . ALA A 1 191 ? -3.947 -4.181 20.519 1.00 84.88 191 ALA A C 1
ATOM 1434 O O . ALA A 1 191 ? -2.907 -3.653 20.900 1.00 84.88 191 ALA A O 1
ATOM 1435 N N . GLY A 1 192 ? -4.506 -5.218 21.154 1.00 82.00 192 GLY A N 1
ATOM 1436 C CA . GLY A 1 192 ? -4.034 -5.710 22.455 1.00 82.00 192 GLY A CA 1
ATOM 1437 C C . GLY A 1 192 ? -4.255 -4.725 23.618 1.00 82.00 192 GLY A C 1
ATOM 1438 O O . GLY A 1 192 ? -3.795 -4.977 24.727 1.00 82.00 192 GLY A O 1
ATOM 1439 N N . GLU A 1 193 ? -4.955 -3.614 23.377 1.00 79.00 193 GLU A N 1
ATOM 1440 C CA . GLU A 1 193 ? -5.161 -2.489 24.298 1.00 79.00 193 GLU A CA 1
ATOM 1441 C C . GLU A 1 193 ? -6.593 -1.928 24.153 1.00 79.00 193 GLU A C 1
ATOM 1443 O O . GLU A 1 193 ? -7.388 -2.385 23.325 1.00 79.00 193 GLU A O 1
ATOM 1448 N N . GLU A 1 194 ? -6.941 -0.920 24.959 1.00 83.75 194 GLU A N 1
ATOM 1449 C CA . GLU A 1 194 ? -8.249 -0.269 24.894 1.00 83.75 194 GLU A CA 1
ATOM 1450 C C . GLU A 1 194 ? -8.447 0.489 23.570 1.00 83.75 194 GLU A C 1
ATOM 1452 O O . GLU A 1 194 ? -7.654 1.358 23.190 1.00 83.75 194 GLU A O 1
ATOM 1457 N N . VAL A 1 195 ? -9.564 0.191 22.893 1.00 88.38 195 VAL A N 1
ATOM 1458 C CA . VAL A 1 195 ? -9.962 0.840 21.640 1.00 88.38 195 VAL A CA 1
ATOM 1459 C C . VAL A 1 195 ? -11.254 1.632 21.808 1.00 88.38 195 VAL A C 1
ATOM 1461 O O . VAL A 1 195 ? -12.301 1.105 22.212 1.00 88.38 195 VAL A O 1
ATOM 1464 N N . VAL A 1 196 ? -11.187 2.892 21.385 1.00 90.75 196 VAL A N 1
ATOM 1465 C CA . VAL A 1 196 ? -12.323 3.797 21.208 1.00 90.75 196 VAL A CA 1
ATOM 1466 C C . VAL A 1 196 ? -12.519 4.042 19.715 1.00 90.75 196 VAL A C 1
ATOM 1468 O O . VAL A 1 196 ? -11.568 4.346 18.999 1.00 90.75 196 VAL A O 1
ATOM 1471 N N . VAL A 1 197 ? -13.754 3.923 19.234 1.00 89.38 197 VAL A N 1
ATOM 1472 C CA . VAL A 1 197 ? -14.111 4.244 17.846 1.00 89.38 197 VAL A CA 1
ATOM 1473 C C . VAL A 1 197 ? -14.804 5.600 17.851 1.00 89.38 197 VAL A C 1
ATOM 1475 O O . VAL A 1 197 ? -15.799 5.766 18.551 1.00 89.38 197 VAL A O 1
ATOM 1478 N N . ALA A 1 198 ? -14.254 6.567 17.120 1.00 85.19 198 ALA A N 1
ATOM 1479 C CA . ALA A 1 198 ? -14.867 7.876 16.945 1.00 85.19 198 ALA A CA 1
ATOM 1480 C C . ALA A 1 198 ? -16.142 7.755 16.099 1.00 85.19 198 ALA A C 1
ATOM 1482 O O . ALA A 1 198 ? -16.168 7.014 15.111 1.00 85.19 198 ALA A O 1
ATOM 1483 N N . GLU A 1 199 ? -17.181 8.493 16.484 1.00 70.56 199 GLU A N 1
ATOM 1484 C CA . GLU A 1 199 ? -18.383 8.653 15.667 1.00 70.56 199 GLU A CA 1
ATOM 1485 C C . GLU A 1 199 ? -18.041 9.475 14.415 1.00 70.56 199 GLU A C 1
ATOM 1487 O O . GLU A 1 199 ? -17.188 10.367 14.463 1.00 70.56 199 GLU A O 1
ATOM 1492 N N . SER A 1 200 ? -18.619 9.078 13.278 1.00 56.88 200 SER A N 1
ATOM 1493 C CA . SER A 1 200 ? -18.343 9.656 11.952 1.00 56.88 200 SER A CA 1
ATOM 1494 C C . SER A 1 200 ? -19.104 10.951 11.717 1.00 56.88 200 SER A C 1
ATOM 1496 O O . SER A 1 200 ? -20.273 11.014 12.154 1.00 56.88 200 SER A O 1
#

InterPro domains:
  IPR009351 DNA glycosylase AlkZ-like [PF06224] (40-192)

Nearest PDB structures (foldseek):
  5uuj-assembly1_A  TM=8.456E-01  e=5.182E-10  Streptomyces sahachiroi
  3fm5-assembly3_D  TM=5.280E-01  e=9.569E-01  Rhodococcus jostii RHA1
  1sfx-assembly1_A  TM=5.691E-01  e=2.236E+00  Archaeoglobus fulgidus DSM 4304
  1lnw-assembly3_F  TM=4.929E-01  e=3.417E+00  Pseudomonas aeruginosa
  9b0e-assembly1_A  TM=3.309E-01  e=6.266E+00  Thermochaetoides thermophila DSM 1495

Radius of gyration: 17.46 Å; Cα contacts (8 Å, |Δi|>4): 318; chains: 1; bounding box: 46×34×50 Å

Solvent-accessible surface area (backbone atoms only — not comparable to full-atom values): 11442 Å² total; per-residue (Å²): 130,80,47,78,46,43,60,65,45,47,33,14,30,41,50,47,61,59,74,71,73,61,65,61,78,79,68,75,54,81,59,76,83,69,67,79,52,56,73,57,55,58,58,66,75,71,79,72,52,66,30,55,52,45,44,53,46,29,72,67,55,33,67,37,53,57,64,46,50,12,66,74,69,72,39,53,71,69,55,22,52,62,38,53,73,53,39,77,68,38,66,32,34,41,75,89,39,82,32,28,29,29,64,90,47,50,64,54,45,73,64,39,62,81,38,69,62,50,45,70,42,57,51,61,33,74,83,78,64,58,75,56,56,56,74,62,36,69,51,69,74,59,36,55,62,52,64,39,96,85,66,47,38,18,37,29,31,43,47,49,37,68,41,28,35,29,47,76,57,99,76,34,36,40,33,44,46,76,59,81,68,74,61,65,67,49,49,28,66,53,60,78,45,56,69,46,74,54,87,126

Foldseek 3Di:
DAAEDELQLLLLLLCCLQVVDDPLVVQVDDQPVAFADSVVVVVVVDDDDLQNVLQVLQSNLPQADLVLVCLNVVHDSVVSVVSNVSYDWGWHQYVNDTTTHHPVCVVVSVPRPQAAFKAKAAWRRPNCNSPPLCSQPVDPVQSCQQDDPPTGFIFMDHSSHGQFGWHDDPQEIETEGPDPDDDPVSVCVNSVTHYDYDDD